Protein AF-A0A7S2MJZ9-F1 (afdb_monomer)

pLDDT: mean 77.33, std 11.19, range [45.19, 92.12]

Structure (mmCIF, N/CA/C/O backbone):
data_AF-A0A7S2MJZ9-F1
#
_entry.id   AF-A0A7S2MJZ9-F1
#
loop_
_atom_site.group_PDB
_atom_site.id
_atom_site.type_symbol
_atom_site.label_atom_id
_atom_site.label_alt_id
_atom_site.label_comp_id
_atom_site.label_asym_id
_atom_site.label_entity_id
_atom_site.label_seq_id
_atom_site.pdbx_PDB_ins_code
_atom_site.Cartn_x
_atom_site.Cartn_y
_atom_site.Cartn_z
_atom_site.occupancy
_atom_site.B_iso_or_equiv
_atom_site.auth_seq_id
_atom_site.auth_comp_id
_atom_site.auth_asym_id
_atom_site.auth_atom_id
_atom_site.pdbx_PDB_model_num
ATOM 1 N N . PRO A 1 1 ? 39.568 -44.991 19.471 1.00 45.19 1 PRO A N 1
ATOM 2 C CA . PRO A 1 1 ? 38.363 -44.129 19.423 1.00 45.19 1 PRO A CA 1
ATOM 3 C C . PRO A 1 1 ? 38.205 -43.491 18.030 1.00 45.19 1 PRO A C 1
ATOM 5 O O . PRO A 1 1 ? 38.687 -42.391 17.783 1.00 45.19 1 PRO A O 1
ATOM 8 N N . GLY A 1 2 ? 37.615 -44.246 17.098 1.00 45.31 2 GLY A N 1
ATOM 9 C CA . GLY A 1 2 ? 37.344 -43.795 15.731 1.00 45.31 2 GLY A CA 1
ATOM 10 C C . GLY A 1 2 ? 36.059 -42.973 15.675 1.00 45.31 2 GLY A C 1
ATOM 11 O O . GLY A 1 2 ? 35.030 -43.400 16.194 1.00 45.31 2 GLY A O 1
ATOM 12 N N . LYS A 1 3 ? 36.131 -41.786 15.071 1.00 55.59 3 LYS A N 1
ATOM 13 C CA . LYS A 1 3 ? 34.993 -40.892 14.850 1.00 55.59 3 LYS A CA 1
ATOM 14 C C . LYS A 1 3 ? 34.345 -41.277 13.518 1.00 55.59 3 LYS A C 1
ATOM 16 O O . LYS A 1 3 ? 34.921 -41.033 12.463 1.00 55.59 3 LYS A O 1
ATOM 21 N N . ILE A 1 4 ? 33.185 -41.925 13.582 1.00 54.22 4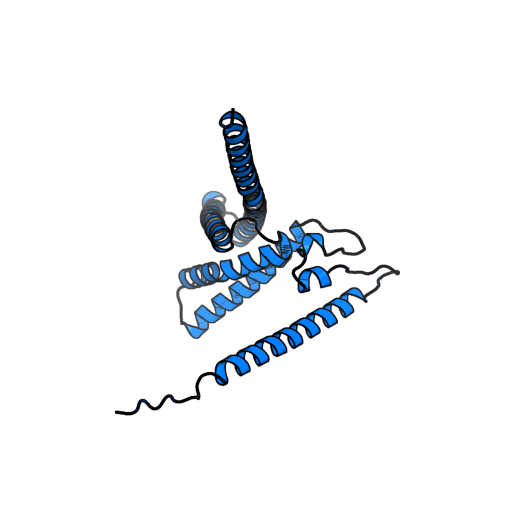 ILE A N 1
ATOM 22 C CA . ILE A 1 4 ? 32.336 -42.200 12.419 1.00 54.22 4 ILE A CA 1
ATOM 23 C C . ILE A 1 4 ? 31.718 -40.862 12.002 1.00 54.22 4 ILE A C 1
ATOM 25 O O . ILE A 1 4 ? 30.955 -40.272 12.762 1.00 54.22 4 ILE A O 1
ATOM 29 N N . ILE A 1 5 ? 32.100 -40.357 10.830 1.00 52.62 5 ILE A N 1
ATOM 30 C CA . ILE A 1 5 ? 31.467 -39.200 10.194 1.00 52.62 5 ILE A CA 1
ATOM 31 C C . ILE A 1 5 ? 30.362 -39.759 9.299 1.00 52.62 5 ILE A C 1
ATOM 33 O O . ILE A 1 5 ? 30.639 -40.433 8.309 1.00 52.62 5 ILE A O 1
ATOM 37 N N . THR A 1 6 ? 29.110 -39.531 9.677 1.00 52.97 6 THR A N 1
ATOM 38 C CA . THR A 1 6 ? 27.929 -39.889 8.889 1.00 52.97 6 THR A CA 1
ATOM 39 C C . THR A 1 6 ? 27.769 -38.904 7.726 1.00 52.97 6 THR A C 1
ATOM 41 O O . THR A 1 6 ? 27.334 -37.773 7.917 1.00 52.97 6 THR A O 1
ATOM 44 N N . MET A 1 7 ? 2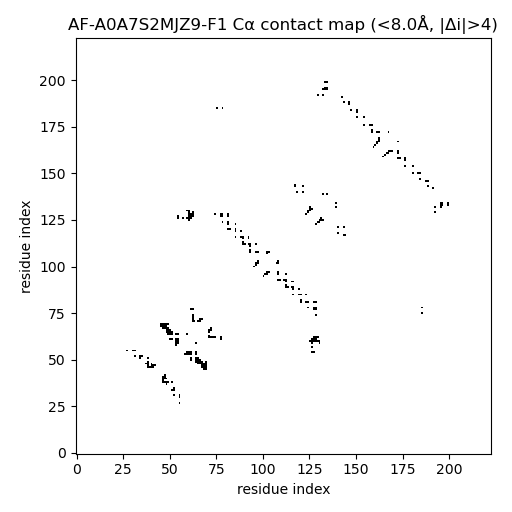8.142 -39.332 6.516 1.00 50.03 7 MET A N 1
ATOM 45 C CA . MET A 1 7 ? 27.864 -38.653 5.240 1.00 50.03 7 MET A CA 1
ATOM 46 C C . MET A 1 7 ? 26.387 -38.832 4.844 1.00 50.03 7 MET A C 1
ATOM 48 O O . MET A 1 7 ? 26.095 -39.635 3.963 1.00 50.03 7 MET A O 1
ATOM 52 N N . ASN A 1 8 ? 25.442 -38.153 5.499 1.00 54.78 8 ASN A N 1
ATOM 53 C CA . ASN A 1 8 ? 24.039 -38.219 5.052 1.00 54.78 8 ASN A CA 1
ATOM 54 C C . ASN A 1 8 ? 23.262 -36.892 5.066 1.00 54.78 8 ASN A C 1
ATOM 56 O O . ASN A 1 8 ? 22.148 -36.865 4.557 1.00 54.78 8 ASN A O 1
ATOM 60 N N . ASP A 1 9 ? 23.847 -35.791 5.550 1.00 55.78 9 ASP A N 1
ATOM 61 C CA . ASP A 1 9 ? 23.113 -34.522 5.706 1.00 55.78 9 ASP A CA 1
ATOM 62 C C . ASP A 1 9 ? 23.332 -33.507 4.566 1.00 55.78 9 ASP A C 1
ATOM 64 O O . ASP A 1 9 ? 22.619 -32.514 4.485 1.00 55.78 9 ASP A O 1
ATOM 68 N N . THR A 1 10 ? 24.273 -33.734 3.641 1.00 54.88 10 THR A N 1
ATOM 69 C CA . THR A 1 10 ? 24.574 -32.764 2.564 1.00 54.88 10 THR A CA 1
ATOM 70 C C . THR A 1 10 ? 23.686 -32.888 1.321 1.00 54.88 10 THR A C 1
ATOM 72 O O . THR A 1 10 ? 23.557 -31.919 0.584 1.00 54.88 10 THR A O 1
ATOM 75 N N . ASN A 1 11 ? 23.040 -34.035 1.082 1.00 53.56 11 ASN A N 1
ATOM 76 C CA . ASN A 1 11 ? 22.202 -34.233 -0.115 1.00 53.56 11 ASN A CA 1
ATOM 77 C C . ASN A 1 11 ? 20.782 -33.657 0.025 1.00 53.56 11 ASN A C 1
ATOM 79 O O . ASN A 1 11 ? 20.112 -33.389 -0.973 1.00 53.56 11 ASN A O 1
ATOM 83 N N . GLU A 1 12 ? 20.292 -33.475 1.253 1.00 56.31 12 GLU A N 1
ATOM 84 C CA . GLU A 1 12 ? 18.913 -33.029 1.467 1.00 56.31 12 GLU A CA 1
ATOM 85 C C . GLU A 1 12 ? 18.736 -31.518 1.227 1.00 56.31 12 GLU A C 1
ATOM 87 O O . GLU A 1 12 ? 17.645 -31.081 0.855 1.00 56.31 12 GLU A O 1
ATOM 92 N N . ASP A 1 13 ? 19.803 -30.729 1.384 1.00 54.62 13 ASP A N 1
ATOM 93 C CA . ASP A 1 13 ? 19.772 -29.268 1.224 1.00 54.62 13 ASP A CA 1
ATOM 94 C C . ASP A 1 13 ? 19.873 -28.841 -0.255 1.00 54.62 13 ASP A C 1
ATOM 96 O O . ASP A 1 13 ? 19.110 -27.988 -0.713 1.00 54.62 13 ASP A O 1
ATOM 100 N N . GLU A 1 14 ? 20.717 -29.507 -1.056 1.00 55.09 14 GLU A N 1
ATOM 101 C CA . GLU A 1 14 ? 20.816 -29.250 -2.506 1.00 55.09 14 GLU A CA 1
ATOM 102 C C . GLU A 1 14 ? 19.520 -29.615 -3.244 1.00 55.09 14 GLU A C 1
ATOM 104 O O . GLU A 1 14 ? 19.044 -28.864 -4.097 1.00 55.09 14 GLU A O 1
ATOM 109 N N . THR A 1 15 ? 18.881 -30.726 -2.865 1.00 55.31 15 THR A N 1
ATOM 110 C CA . THR A 1 15 ? 17.634 -31.175 -3.504 1.00 55.31 15 THR A CA 1
ATOM 111 C C . THR A 1 15 ? 16.466 -30.221 -3.208 1.00 55.31 15 THR A C 1
ATOM 113 O O . THR A 1 15 ? 15.625 -29.973 -4.076 1.00 55.31 15 THR A O 1
ATOM 116 N N . LYS A 1 16 ? 16.422 -29.625 -2.004 1.00 54.66 16 LYS A N 1
ATOM 117 C CA . LYS A 1 16 ? 15.433 -28.590 -1.647 1.00 54.66 16 LYS A CA 1
ATOM 118 C C . LYS A 1 16 ? 15.669 -27.296 -2.427 1.00 54.66 16 LYS A C 1
ATOM 120 O O . LYS A 1 16 ? 14.701 -26.697 -2.891 1.00 54.66 16 LYS A O 1
ATOM 125 N N . HIS A 1 17 ? 16.925 -26.896 -2.622 1.00 51.72 17 HIS A N 1
ATOM 126 C CA . HIS A 1 17 ? 17.267 -25.698 -3.389 1.00 51.72 17 HIS A CA 1
ATOM 127 C C . HIS A 1 17 ? 16.842 -25.804 -4.863 1.00 51.72 17 HIS A C 1
ATOM 129 O O . HIS A 1 17 ? 16.194 -24.889 -5.373 1.00 51.72 17 HIS A O 1
ATOM 135 N N . ILE A 1 18 ? 17.104 -26.946 -5.510 1.00 57.81 18 ILE A N 1
ATOM 136 C CA . ILE A 1 18 ? 16.733 -27.194 -6.915 1.00 57.81 18 ILE A CA 1
ATOM 137 C C . ILE A 1 18 ? 15.205 -27.198 -7.088 1.00 57.81 18 ILE A C 1
ATOM 139 O O . ILE A 1 18 ? 14.674 -26.560 -7.996 1.00 57.81 18 ILE A O 1
ATOM 143 N N . HIS A 1 19 ? 14.464 -27.831 -6.171 1.00 55.12 19 HIS A N 1
ATOM 144 C CA . HIS A 1 19 ? 13.000 -27.852 -6.239 1.00 55.12 19 HIS A CA 1
ATOM 145 C C . HIS A 1 19 ? 12.347 -26.478 -6.033 1.00 55.12 19 HIS A C 1
ATOM 147 O O . HIS A 1 19 ? 11.317 -26.196 -6.649 1.00 55.12 19 HIS A O 1
ATOM 153 N N . ILE A 1 20 ? 12.920 -25.618 -5.184 1.00 57.03 20 ILE A N 1
ATOM 154 C CA . ILE A 1 20 ? 12.418 -24.251 -4.972 1.00 57.03 20 ILE A CA 1
ATOM 155 C C . ILE A 1 20 ? 12.685 -23.382 -6.208 1.00 57.03 20 ILE A C 1
ATOM 157 O O . ILE A 1 20 ? 11.833 -22.575 -6.589 1.00 57.03 20 ILE A O 1
ATOM 161 N N . GLU A 1 21 ? 13.832 -23.562 -6.861 1.00 59.78 21 GLU A N 1
ATOM 162 C CA . GLU A 1 21 ? 14.198 -22.817 -8.066 1.00 59.78 21 GLU A CA 1
ATOM 163 C C . GLU A 1 21 ? 13.318 -23.217 -9.264 1.00 59.78 21 GLU A C 1
ATOM 165 O O . GLU A 1 21 ? 12.746 -22.350 -9.929 1.00 59.78 21 GLU A O 1
ATOM 170 N N . ASP A 1 22 ? 13.065 -24.515 -9.456 1.00 62.19 22 ASP A N 1
ATOM 171 C CA . ASP A 1 22 ? 12.171 -25.023 -10.504 1.00 62.19 22 ASP A CA 1
ATOM 172 C C . ASP A 1 22 ? 10.700 -24.628 -10.290 1.00 62.19 22 ASP A C 1
ATOM 174 O O . ASP A 1 22 ? 10.003 -24.254 -11.243 1.00 62.19 22 ASP A O 1
ATOM 178 N N . ALA A 1 23 ? 10.212 -24.645 -9.044 1.00 61.28 23 ALA A N 1
ATOM 179 C CA . ALA A 1 23 ? 8.853 -24.207 -8.721 1.00 61.28 23 ALA A CA 1
ATOM 180 C C . ALA A 1 23 ? 8.660 -22.697 -8.957 1.00 61.28 23 ALA A C 1
ATOM 182 O O . ALA A 1 23 ? 7.640 -22.281 -9.522 1.00 61.28 23 ALA A O 1
ATOM 183 N N . ASN A 1 24 ? 9.656 -21.879 -8.596 1.00 65.56 24 ASN A N 1
ATOM 184 C CA . ASN A 1 24 ? 9.657 -20.443 -8.884 1.00 65.56 24 ASN A CA 1
ATOM 185 C C . ASN A 1 24 ? 9.671 -20.171 -10.392 1.00 65.56 24 ASN A C 1
ATOM 187 O O . ASN A 1 24 ? 8.926 -19.310 -10.868 1.00 65.56 24 ASN A O 1
ATOM 191 N N . ASN A 1 25 ? 10.439 -20.950 -11.155 1.00 77.06 25 ASN A N 1
ATOM 192 C CA . ASN A 1 25 ? 10.482 -20.849 -12.610 1.00 77.06 25 ASN A CA 1
ATOM 193 C C . ASN A 1 25 ? 9.133 -21.219 -13.246 1.00 77.06 25 ASN A C 1
ATOM 195 O O . ASN A 1 25 ? 8.676 -20.541 -14.167 1.00 77.06 25 ASN A O 1
ATOM 199 N N . GLY A 1 26 ? 8.445 -22.245 -12.739 1.00 83.38 26 GLY A N 1
ATOM 200 C CA . GLY A 1 26 ? 7.111 -22.633 -13.209 1.00 83.38 26 GLY A CA 1
ATOM 201 C C . GLY A 1 26 ? 6.060 -21.537 -13.007 1.00 83.38 26 GLY A C 1
ATOM 202 O O . GLY A 1 26 ? 5.352 -21.164 -13.949 1.00 83.38 26 GLY A O 1
ATOM 203 N N . PHE A 1 27 ? 5.987 -20.974 -11.798 1.00 79.94 27 PHE A N 1
ATOM 204 C CA . PHE A 1 27 ? 5.044 -19.900 -11.479 1.00 79.94 27 PHE A CA 1
ATOM 205 C C . PHE A 1 27 ? 5.343 -18.613 -12.259 1.00 79.94 27 PHE A C 1
ATOM 207 O O . PHE A 1 27 ? 4.432 -18.018 -12.840 1.00 79.94 27 PHE A O 1
ATOM 214 N N . LEU A 1 28 ? 6.615 -18.214 -12.347 1.00 82.06 28 LEU A N 1
ATOM 215 C CA . LEU A 1 28 ? 7.029 -17.039 -13.113 1.00 82.06 28 LEU A CA 1
ATOM 216 C C . LEU A 1 28 ? 6.670 -17.186 -14.597 1.00 82.06 28 LEU A C 1
ATOM 218 O O . LEU A 1 28 ? 6.098 -16.273 -15.190 1.00 82.06 28 LEU A O 1
ATOM 222 N N . ASN A 1 29 ? 6.920 -18.358 -15.185 1.00 84.31 29 ASN A N 1
ATOM 223 C CA . ASN A 1 29 ? 6.544 -18.650 -16.566 1.00 84.31 29 ASN A CA 1
ATOM 224 C C . ASN A 1 29 ? 5.027 -18.585 -16.783 1.00 84.31 29 ASN A C 1
ATOM 226 O O . ASN A 1 29 ? 4.572 -18.089 -17.816 1.00 84.31 29 ASN A O 1
ATOM 230 N N . MET A 1 30 ? 4.229 -19.049 -15.818 1.00 86.69 30 MET A N 1
ATOM 231 C CA . MET A 1 30 ? 2.771 -18.925 -15.870 1.00 86.69 30 MET A CA 1
ATOM 232 C C . MET A 1 30 ? 2.333 -17.454 -15.855 1.00 86.69 30 MET A C 1
ATOM 234 O O . MET A 1 30 ? 1.508 -17.056 -16.680 1.00 86.69 30 MET A O 1
ATOM 238 N N . LEU A 1 31 ? 2.912 -16.634 -14.972 1.00 84.44 31 LEU A N 1
ATOM 239 C CA . LEU A 1 31 ? 2.625 -15.200 -14.905 1.00 84.44 31 LEU A CA 1
ATOM 240 C C . LEU A 1 31 ? 3.030 -14.469 -16.187 1.00 84.44 31 LEU A C 1
ATOM 242 O O . LEU A 1 31 ? 2.250 -13.671 -16.705 1.00 84.44 31 LEU A O 1
ATOM 246 N N . LEU A 1 32 ? 4.208 -14.769 -16.736 1.00 86.19 32 LEU A N 1
ATOM 247 C CA . LEU A 1 32 ? 4.675 -14.188 -17.995 1.00 86.19 32 LEU A CA 1
ATOM 248 C C . LEU A 1 32 ? 3.754 -14.562 -19.162 1.00 86.19 32 LEU A C 1
ATOM 250 O O . LEU A 1 32 ? 3.405 -13.702 -19.968 1.00 86.19 32 LEU A O 1
ATOM 254 N N . ARG A 1 33 ? 3.281 -15.814 -19.231 1.00 88.25 33 ARG A N 1
ATOM 255 C CA . ARG A 1 33 ? 2.293 -16.238 -20.240 1.00 88.25 33 ARG A CA 1
ATOM 256 C C . ARG A 1 33 ? 0.968 -15.498 -20.093 1.00 88.25 33 ARG A C 1
ATOM 258 O O . ARG A 1 33 ? 0.429 -15.029 -21.093 1.00 88.25 33 ARG A O 1
ATOM 265 N N . ALA A 1 34 ? 0.460 -15.363 -18.870 1.00 87.00 34 ALA A N 1
ATOM 266 C CA . ALA A 1 34 ? -0.760 -14.607 -18.605 1.00 87.00 34 ALA A CA 1
ATOM 267 C C . ALA A 1 34 ? -0.600 -13.127 -18.995 1.00 87.00 34 ALA A C 1
ATOM 269 O O . ALA A 1 34 ? -1.484 -12.553 -19.629 1.00 87.00 34 ALA A O 1
ATOM 270 N N . ALA A 1 35 ? 0.549 -12.522 -18.692 1.00 85.75 35 ALA A N 1
ATOM 271 C CA . ALA A 1 35 ? 0.854 -11.153 -19.083 1.00 85.75 35 ALA A CA 1
ATOM 272 C C . ALA A 1 35 ? 0.929 -10.983 -20.599 1.00 85.75 35 ALA A C 1
ATOM 274 O O . ALA A 1 35 ? 0.305 -10.067 -21.129 1.00 85.75 35 ALA A O 1
ATOM 275 N N . HIS A 1 36 ? 1.616 -11.880 -21.307 1.00 87.31 36 HIS A N 1
ATOM 276 C CA . HIS A 1 36 ? 1.640 -11.870 -22.768 1.00 87.31 36 HIS A CA 1
ATOM 277 C C . HIS A 1 36 ? 0.241 -12.023 -23.364 1.00 87.31 36 HIS A C 1
ATOM 279 O O . HIS A 1 36 ? -0.097 -11.318 -24.314 1.00 87.31 36 HIS A O 1
ATOM 285 N N . TYR A 1 37 ? -0.598 -12.883 -22.783 1.00 89.06 37 TYR A N 1
ATOM 286 C CA . TYR A 1 37 ? -1.985 -13.031 -23.206 1.00 89.06 37 TYR A CA 1
ATOM 287 C C . TYR A 1 37 ? -2.772 -11.723 -23.036 1.00 89.06 37 TYR A C 1
ATOM 289 O O . TYR A 1 37 ? -3.407 -11.263 -23.983 1.00 89.06 37 TYR A O 1
ATOM 297 N N . ILE A 1 38 ? -2.662 -11.062 -21.881 1.00 86.50 38 ILE A N 1
ATOM 298 C CA . ILE A 1 38 ? -3.316 -9.768 -21.623 1.00 86.50 38 ILE A CA 1
ATOM 299 C C . ILE A 1 38 ? -2.803 -8.682 -22.582 1.00 86.50 38 ILE A C 1
ATOM 301 O O . ILE A 1 38 ? -3.599 -7.925 -23.133 1.00 86.50 38 ILE A O 1
ATOM 305 N N . GLN A 1 39 ? -1.492 -8.620 -22.827 1.00 87.31 39 GLN A N 1
ATOM 306 C CA . GLN A 1 39 ? -0.888 -7.657 -23.756 1.00 87.31 39 GLN A CA 1
ATOM 307 C C . GLN A 1 39 ? -1.280 -7.910 -25.219 1.00 87.31 39 GLN A C 1
ATOM 309 O O . GLN A 1 39 ? -1.299 -6.977 -26.022 1.00 87.31 39 GLN A O 1
ATOM 314 N N . SER A 1 40 ? -1.611 -9.156 -25.577 1.00 86.75 40 SER A N 1
ATOM 315 C CA . SER A 1 40 ? -2.054 -9.512 -26.930 1.00 86.75 40 SER A CA 1
ATOM 316 C C . SER A 1 40 ? -3.454 -8.989 -27.273 1.00 86.75 40 SER A C 1
ATOM 318 O O . SER A 1 40 ? -3.827 -8.957 -28.448 1.00 86.75 40 SER A O 1
ATOM 320 N N . ILE A 1 41 ? -4.220 -8.536 -26.273 1.00 88.31 41 ILE A N 1
ATOM 321 C CA . ILE A 1 41 ? -5.546 -7.952 -26.469 1.00 88.31 41 ILE A CA 1
ATOM 322 C C . ILE A 1 41 ? -5.389 -6.606 -27.187 1.00 88.31 41 ILE A C 1
ATOM 324 O O . ILE A 1 41 ? -4.870 -5.627 -26.641 1.00 88.31 41 ILE A O 1
ATOM 328 N N . LYS A 1 42 ? -5.875 -6.557 -28.430 1.00 88.81 42 LYS A N 1
ATOM 329 C CA . LYS A 1 42 ? -5.905 -5.351 -29.261 1.00 88.81 42 LYS A CA 1
ATOM 330 C C . LYS A 1 42 ? -7.308 -4.771 -29.302 1.00 88.81 42 LYS A C 1
ATOM 332 O O . LYS A 1 42 ? -8.276 -5.482 -29.556 1.00 88.81 42 LYS A O 1
ATOM 337 N N . PHE A 1 43 ? -7.409 -3.459 -29.136 1.00 85.19 43 PHE A N 1
ATOM 338 C CA . PHE A 1 43 ? -8.651 -2.720 -29.330 1.00 85.19 43 PHE A CA 1
ATOM 339 C C . PHE A 1 43 ? -8.405 -1.609 -30.349 1.00 85.19 43 PHE A C 1
ATOM 341 O O . PHE A 1 43 ? -7.523 -0.771 -30.166 1.00 85.19 43 PHE A O 1
ATOM 348 N N . ARG A 1 44 ? -9.156 -1.627 -31.459 1.00 82.25 44 ARG A N 1
ATOM 349 C CA . ARG A 1 44 ? -8.977 -0.704 -32.601 1.00 82.25 44 ARG A CA 1
ATOM 350 C C . ARG A 1 44 ? -7.535 -0.643 -33.139 1.00 82.25 44 ARG A C 1
ATOM 352 O O . ARG A 1 44 ? -7.041 0.424 -33.478 1.00 82.25 44 ARG A O 1
ATOM 359 N N . GLY A 1 45 ? -6.853 -1.788 -33.199 1.00 82.00 45 GLY A N 1
ATOM 360 C CA . GLY A 1 45 ? -5.492 -1.892 -33.744 1.00 82.00 45 GLY A CA 1
ATOM 361 C C . GLY A 1 45 ? -4.366 -1.494 -32.783 1.00 82.00 45 GLY A C 1
ATOM 362 O O . GLY A 1 45 ? -3.213 -1.795 -33.075 1.00 82.00 45 GLY A O 1
ATOM 363 N N . ASN A 1 46 ? -4.685 -0.919 -31.620 1.00 82.75 46 ASN A N 1
ATOM 364 C CA . ASN A 1 46 ? -3.714 -0.581 -30.581 1.00 82.75 46 ASN A CA 1
ATOM 365 C C . ASN A 1 46 ? -3.710 -1.639 -29.471 1.00 82.75 46 ASN A C 1
ATOM 367 O O . ASN A 1 46 ? -4.755 -2.204 -29.136 1.00 82.75 46 ASN A O 1
ATOM 371 N N . ASN A 1 47 ? -2.541 -1.882 -28.878 1.00 85.00 47 ASN A N 1
ATOM 372 C CA . ASN A 1 47 ? -2.430 -2.728 -27.691 1.00 85.00 47 ASN A CA 1
ATOM 373 C C . ASN A 1 47 ? -3.135 -2.030 -26.519 1.00 85.00 47 ASN A C 1
ATOM 375 O O . ASN A 1 47 ? -2.884 -0.851 -26.256 1.00 85.00 47 ASN A O 1
ATOM 379 N N . VAL A 1 48 ? -4.028 -2.744 -25.830 1.00 86.69 48 VAL A N 1
ATOM 380 C CA . VAL A 1 48 ? -4.791 -2.171 -24.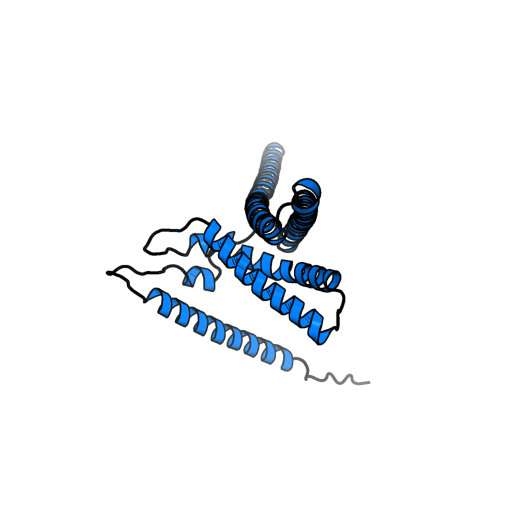708 1.00 86.69 48 VAL A CA 1
ATOM 381 C C . VAL A 1 48 ? -3.873 -1.907 -23.519 1.00 86.69 48 VAL A C 1
ATOM 383 O O . VAL A 1 48 ? -3.971 -0.850 -22.900 1.00 86.69 48 VAL A O 1
ATOM 386 N N . ILE A 1 49 ? -2.964 -2.842 -23.230 1.00 87.75 49 ILE A N 1
ATOM 387 C CA . ILE A 1 49 ? -1.996 -2.746 -22.136 1.00 87.75 49 ILE A CA 1
ATOM 388 C C . ILE A 1 49 ? -0.621 -3.188 -22.645 1.00 87.75 49 ILE A C 1
ATOM 390 O O . ILE A 1 49 ? -0.513 -4.196 -23.341 1.00 87.75 49 ILE A O 1
ATOM 394 N N . SER A 1 50 ? 0.434 -2.460 -22.288 1.00 88.06 50 SER A N 1
ATOM 395 C CA . SER A 1 50 ? 1.830 -2.837 -22.550 1.00 88.06 50 SER A CA 1
ATOM 396 C C . SER A 1 50 ? 2.696 -2.673 -21.297 1.00 88.06 50 SER A C 1
ATOM 398 O O . SER A 1 50 ? 2.306 -1.958 -20.377 1.00 88.06 50 SER A O 1
ATOM 400 N N . GLY A 1 51 ? 3.847 -3.357 -21.237 1.00 83.75 51 GLY A N 1
ATOM 401 C CA . GLY A 1 51 ? 4.872 -3.178 -20.195 1.00 83.75 51 GLY A CA 1
ATOM 402 C C . GLY A 1 51 ? 4.658 -3.931 -18.872 1.00 83.75 51 GLY A C 1
ATOM 403 O O . GLY A 1 51 ? 5.396 -3.712 -17.915 1.00 83.75 51 GLY A O 1
ATOM 404 N N . ILE A 1 52 ? 3.664 -4.824 -18.799 1.00 85.12 52 ILE A N 1
ATOM 405 C CA . ILE A 1 52 ? 3.422 -5.724 -17.645 1.00 85.12 52 ILE A CA 1
ATOM 406 C C . ILE A 1 52 ? 4.616 -6.665 -17.386 1.00 85.12 52 ILE A C 1
ATOM 408 O O . ILE A 1 52 ? 4.948 -6.960 -16.242 1.00 85.12 52 ILE A O 1
ATOM 412 N N . ASP A 1 53 ? 5.272 -7.123 -18.445 1.00 83.81 53 ASP A N 1
ATOM 413 C CA . ASP A 1 53 ? 6.459 -7.982 -18.431 1.00 83.81 53 ASP A CA 1
ATOM 414 C C . ASP A 1 53 ? 7.590 -7.389 -17.578 1.00 83.81 53 ASP A C 1
ATOM 416 O O . ASP A 1 53 ? 8.140 -8.069 -16.712 1.00 83.81 53 ASP A O 1
ATOM 420 N N . SER A 1 54 ? 7.856 -6.089 -17.722 1.00 82.31 54 SER A N 1
ATOM 421 C CA . SER A 1 54 ? 8.871 -5.382 -16.931 1.00 82.31 54 SER A CA 1
ATOM 422 C C . SER A 1 54 ? 8.541 -5.325 -15.433 1.00 82.31 54 SER A C 1
ATOM 424 O O . SER A 1 54 ? 9.455 -5.274 -14.608 1.00 82.31 54 SER A O 1
ATOM 426 N N . VAL A 1 55 ? 7.253 -5.385 -15.075 1.00 82.88 55 VAL A N 1
ATOM 427 C CA . VAL A 1 55 ? 6.785 -5.428 -13.680 1.00 82.88 55 VAL A CA 1
ATOM 428 C C . VAL A 1 55 ? 6.965 -6.821 -13.090 1.00 82.88 55 VAL A C 1
ATOM 430 O O . VAL A 1 55 ? 7.461 -6.950 -11.975 1.00 82.88 55 VAL A O 1
ATOM 433 N N . ILE A 1 56 ? 6.595 -7.865 -13.840 1.00 81.12 56 ILE A N 1
ATOM 434 C CA . ILE A 1 56 ? 6.719 -9.266 -13.401 1.00 81.12 56 ILE A CA 1
ATOM 435 C C . ILE A 1 56 ? 8.186 -9.644 -13.210 1.00 81.12 56 ILE A C 1
ATOM 437 O O . ILE A 1 56 ? 8.530 -10.310 -12.239 1.00 81.12 56 ILE A O 1
ATOM 441 N N . LEU A 1 57 ? 9.055 -9.163 -14.098 1.00 79.38 57 LEU A N 1
ATOM 442 C CA . LEU A 1 57 ? 10.502 -9.339 -13.986 1.00 79.38 57 LEU A CA 1
ATOM 443 C C . LEU A 1 57 ? 11.126 -8.469 -12.881 1.00 79.38 57 LEU A C 1
ATOM 445 O O . LEU A 1 57 ? 12.299 -8.633 -12.559 1.00 79.38 57 LEU A O 1
ATOM 449 N N . GLY A 1 58 ? 10.367 -7.538 -12.292 1.00 76.19 58 GLY A N 1
ATOM 450 C CA . GLY A 1 58 ? 10.850 -6.645 -11.238 1.00 76.19 58 GLY A CA 1
ATOM 451 C C . GLY A 1 58 ? 11.875 -5.610 -11.713 1.00 76.19 58 GLY A C 1
ATOM 452 O O . GLY A 1 58 ? 12.598 -5.051 -10.885 1.00 76.19 58 GLY A O 1
ATOM 453 N N . ASN A 1 59 ? 11.940 -5.354 -13.024 1.00 79.50 59 ASN A N 1
ATOM 454 C CA . ASN A 1 59 ? 12.875 -4.408 -13.634 1.00 79.50 59 ASN A CA 1
ATOM 455 C C . ASN A 1 59 ? 12.456 -2.957 -13.382 1.00 79.50 59 ASN A C 1
ATOM 457 O O . ASN A 1 59 ? 13.306 -2.101 -13.146 1.00 79.50 59 ASN A O 1
ATOM 461 N N . ALA A 1 60 ? 11.150 -2.680 -13.403 1.00 81.56 60 ALA A N 1
ATOM 462 C CA . ALA A 1 60 ? 10.608 -1.345 -13.192 1.00 81.56 60 ALA A CA 1
ATOM 463 C C . ALA A 1 60 ? 9.205 -1.401 -12.555 1.00 81.56 60 ALA A C 1
ATOM 465 O O . ALA A 1 60 ? 8.485 -2.390 -12.721 1.00 81.56 60 ALA A O 1
ATOM 466 N N . PRO A 1 61 ? 8.793 -0.360 -11.805 1.00 82.62 61 PRO A N 1
ATOM 467 C CA . PRO A 1 61 ? 7.479 -0.336 -11.177 1.00 82.62 61 PRO A CA 1
ATOM 468 C C . PRO A 1 61 ? 6.358 -0.251 -12.218 1.00 82.62 61 PRO A C 1
ATOM 470 O O . PRO A 1 61 ? 6.530 0.302 -13.313 1.00 82.62 61 PRO A O 1
ATOM 473 N N . ALA A 1 62 ? 5.175 -0.755 -11.855 1.00 80.25 62 ALA A N 1
ATOM 474 C CA . ALA A 1 62 ? 4.012 -0.750 -12.744 1.00 80.25 62 ALA A CA 1
ATOM 475 C C . ALA A 1 62 ? 3.635 0.658 -13.212 1.00 80.25 62 ALA A C 1
ATOM 477 O O . ALA A 1 62 ? 3.319 0.846 -14.382 1.00 80.25 62 ALA A O 1
ATOM 478 N N . SER A 1 63 ? 3.773 1.663 -12.348 1.00 81.12 63 SER A N 1
ATOM 479 C CA . SER A 1 63 ? 3.473 3.050 -12.710 1.00 81.12 63 SER A CA 1
ATOM 480 C C . SER A 1 63 ? 4.363 3.655 -13.800 1.00 81.12 63 SER A C 1
ATOM 482 O O . SER A 1 63 ? 4.010 4.686 -14.363 1.00 81.12 63 SER A O 1
ATOM 484 N N . GLU A 1 64 ? 5.537 3.076 -14.050 1.00 82.50 64 GLU A N 1
ATOM 485 C CA . GLU A 1 64 ? 6.493 3.571 -15.053 1.00 82.50 64 GLU A CA 1
ATOM 486 C C . GLU A 1 64 ? 6.501 2.701 -16.308 1.00 82.50 64 GLU A C 1
ATOM 488 O O . GLU A 1 64 ? 6.708 3.205 -17.414 1.00 82.50 64 GLU A O 1
ATOM 493 N N . SER A 1 65 ? 6.222 1.411 -16.131 1.00 83.12 65 SER A N 1
ATOM 494 C CA . SER A 1 65 ? 6.278 0.416 -17.199 1.00 83.12 65 SER A CA 1
ATOM 495 C C . SER A 1 65 ? 4.945 0.260 -17.921 1.00 83.12 65 SER A C 1
ATOM 497 O O . SER A 1 65 ? 4.927 0.079 -19.136 1.00 83.12 65 SER A O 1
ATOM 499 N N . VAL A 1 66 ? 3.823 0.344 -17.196 1.00 85.06 66 VAL A N 1
ATOM 500 C CA . VAL A 1 66 ? 2.505 0.014 -17.743 1.00 85.06 66 VAL A CA 1
ATOM 501 C C . VAL A 1 66 ? 1.893 1.214 -18.461 1.00 85.06 66 VAL A C 1
ATOM 503 O O . VAL A 1 66 ? 1.650 2.262 -17.861 1.00 85.06 66 VAL A O 1
ATOM 506 N N . ALA A 1 67 ? 1.587 1.042 -19.747 1.00 85.25 67 ALA A N 1
ATOM 507 C CA . ALA A 1 67 ? 0.815 2.002 -20.531 1.00 85.25 67 ALA A CA 1
ATOM 508 C C . ALA A 1 67 ? -0.545 1.406 -20.912 1.00 85.25 67 ALA A C 1
ATOM 510 O O . ALA A 1 67 ? -0.630 0.244 -21.311 1.00 85.25 67 ALA A O 1
ATOM 511 N N . ILE A 1 68 ? -1.601 2.215 -20.804 1.00 85.44 68 ILE A N 1
ATOM 512 C CA . ILE A 1 68 ? -2.972 1.846 -21.170 1.00 85.44 68 ILE A CA 1
ATOM 513 C C . ILE A 1 68 ? -3.352 2.670 -22.400 1.00 85.44 68 ILE A C 1
ATOM 515 O O . ILE A 1 68 ? -3.298 3.899 -22.361 1.00 85.44 68 ILE A O 1
ATOM 519 N N . PHE A 1 69 ? -3.685 2.013 -23.513 1.00 84.56 69 PHE A N 1
ATOM 520 C CA . PHE A 1 69 ? -3.900 2.666 -24.817 1.00 84.56 69 PHE A CA 1
ATOM 521 C C . PHE A 1 69 ? -2.738 3.583 -25.257 1.00 84.56 69 PHE A C 1
ATOM 523 O O . PHE A 1 69 ? -2.952 4.618 -25.883 1.00 84.56 69 PHE A O 1
ATOM 530 N N . GLY A 1 70 ? -1.498 3.233 -24.899 1.00 79.19 70 GLY A N 1
ATOM 531 C CA . GLY A 1 70 ? -0.308 4.042 -25.197 1.00 79.19 70 GLY A CA 1
ATOM 532 C C . GLY A 1 70 ? -0.131 5.285 -24.313 1.00 79.19 70 GLY A C 1
ATOM 533 O O . GLY A 1 70 ? 0.882 5.968 -24.431 1.00 79.19 70 GLY A O 1
ATOM 534 N N . VAL A 1 71 ? -1.061 5.558 -23.393 1.00 84.25 71 VAL A N 1
ATOM 535 C CA . VAL A 1 71 ? -0.947 6.636 -22.405 1.00 84.25 71 VAL A CA 1
ATOM 536 C C . VAL A 1 71 ? -0.477 6.050 -21.079 1.00 84.25 71 VAL A C 1
ATOM 538 O O . VAL A 1 71 ? -1.003 5.044 -20.604 1.00 84.25 71 VAL A O 1
ATOM 541 N N . ARG A 1 72 ? 0.518 6.685 -20.458 1.00 82.56 72 ARG A N 1
ATOM 542 C CA . ARG A 1 72 ? 0.961 6.333 -19.104 1.00 82.56 72 ARG A CA 1
ATOM 543 C C . ARG A 1 72 ? 0.028 7.003 -18.095 1.00 82.56 72 ARG A C 1
ATOM 545 O O . ARG A 1 72 ? 0.021 8.236 -18.031 1.00 82.56 72 ARG A O 1
ATOM 552 N N . PRO A 1 73 ? -0.788 6.246 -17.342 1.00 80.88 73 PRO A N 1
ATOM 553 C CA . PRO A 1 73 ? -1.685 6.862 -16.383 1.00 80.88 73 PRO A CA 1
ATOM 554 C C . PRO A 1 73 ? -0.884 7.443 -15.203 1.00 80.88 73 PRO A C 1
ATOM 556 O O . PRO A 1 73 ? 0.232 6.995 -14.924 1.00 80.88 73 PRO A O 1
ATOM 559 N N . PRO A 1 74 ? -1.427 8.446 -14.488 1.00 83.94 74 PRO A N 1
ATOM 560 C CA . PRO A 1 74 ? -0.779 8.995 -13.300 1.00 83.94 74 PRO A CA 1
ATOM 561 C C . PRO A 1 74 ? -0.472 7.913 -12.250 1.00 83.94 74 PRO A C 1
ATOM 563 O O . PRO A 1 74 ? -1.138 6.882 -12.182 1.00 83.94 74 PRO A O 1
ATOM 566 N N . ARG A 1 75 ? 0.495 8.169 -11.359 1.00 80.25 75 ARG A N 1
ATOM 567 C CA . ARG A 1 75 ? 0.878 7.215 -10.292 1.00 80.25 75 ARG A CA 1
ATOM 568 C C . ARG A 1 75 ? -0.255 6.909 -9.296 1.00 80.25 75 ARG A C 1
ATOM 570 O O . ARG A 1 75 ? -0.246 5.864 -8.654 1.00 80.25 75 ARG A O 1
ATOM 577 N N . TYR A 1 76 ? -1.234 7.806 -9.167 1.00 79.88 76 TYR A N 1
ATOM 578 C CA . TYR A 1 76 ? -2.309 7.703 -8.176 1.00 79.88 76 TYR A CA 1
ATOM 579 C C . TYR A 1 76 ? -3.258 6.501 -8.392 1.00 79.88 76 TYR A C 1
ATOM 581 O O . TYR A 1 76 ? -3.475 5.763 -7.437 1.00 79.88 76 TYR A O 1
ATOM 589 N N . PRO A 1 77 ? -3.775 6.209 -9.603 1.00 83.25 77 PRO A N 1
ATOM 590 C CA . PRO A 1 77 ? -4.513 4.971 -9.872 1.00 83.25 77 PRO A CA 1
ATOM 591 C C . PRO A 1 77 ? -3.799 3.684 -9.435 1.00 83.25 77 PRO A C 1
ATOM 593 O O . PRO A 1 77 ? -4.415 2.830 -8.803 1.00 83.25 77 PRO A O 1
ATOM 596 N N . PHE A 1 78 ? -2.495 3.554 -9.705 1.00 82.81 78 PHE A N 1
ATOM 597 C CA . PHE A 1 78 ? -1.716 2.393 -9.251 1.00 82.81 78 PHE A CA 1
ATOM 598 C C . PHE A 1 78 ? -1.583 2.344 -7.731 1.00 82.81 78 PHE A C 1
ATOM 600 O O . PHE A 1 78 ? -1.638 1.267 -7.143 1.00 82.81 78 PHE A O 1
ATOM 607 N N . TYR A 1 79 ? -1.455 3.506 -7.089 1.00 81.81 79 TYR A N 1
ATOM 608 C CA . TYR A 1 79 ? -1.498 3.609 -5.636 1.00 81.81 79 TYR A CA 1
ATOM 609 C C . TYR A 1 79 ? -2.842 3.139 -5.067 1.00 81.81 79 TYR A C 1
ATOM 611 O O . TYR A 1 79 ? -2.851 2.360 -4.119 1.00 81.81 79 TYR A O 1
ATOM 619 N N . MET A 1 80 ? -3.962 3.533 -5.678 1.00 84.00 80 MET A N 1
ATOM 620 C CA . MET A 1 80 ? -5.297 3.092 -5.258 1.00 84.00 80 MET A CA 1
ATOM 621 C C . MET A 1 80 ? -5.472 1.581 -5.438 1.00 84.00 80 MET A C 1
ATOM 623 O O . MET A 1 80 ? -5.892 0.913 -4.501 1.00 84.00 80 MET A O 1
ATOM 627 N N . LEU A 1 81 ? -5.072 1.025 -6.588 1.00 84.94 81 LEU A N 1
ATOM 628 C CA . LEU A 1 81 ? -5.115 -0.423 -6.837 1.00 84.94 81 LEU A CA 1
ATOM 629 C C . LEU A 1 81 ? -4.252 -1.206 -5.842 1.00 84.94 81 LEU A C 1
ATOM 631 O O . LEU A 1 81 ? -4.700 -2.209 -5.290 1.00 84.94 81 LEU A O 1
ATOM 635 N N . SER A 1 82 ? -3.033 -0.727 -5.583 1.00 85.94 82 SER A N 1
ATOM 636 C CA . SER A 1 82 ? -2.152 -1.295 -4.561 1.00 85.94 82 SER A CA 1
ATOM 637 C C . SER A 1 82 ? -2.806 -1.235 -3.181 1.00 85.94 82 SER A C 1
ATOM 639 O O . SER A 1 82 ? -2.784 -2.224 -2.454 1.00 85.94 82 SER A O 1
ATOM 641 N N . GLY A 1 83 ? -3.412 -0.100 -2.825 1.00 84.81 83 GLY A N 1
ATOM 642 C CA . GLY A 1 83 ? -4.150 0.077 -1.577 1.00 84.81 83 GLY A CA 1
ATOM 643 C C . GLY A 1 83 ? -5.266 -0.951 -1.426 1.00 84.81 83 GLY A C 1
ATOM 644 O O . GLY A 1 83 ? -5.266 -1.691 -0.448 1.00 84.81 83 GLY A O 1
ATOM 645 N N . THR A 1 84 ? -6.131 -1.076 -2.434 1.00 85.56 84 THR A N 1
ATOM 646 C CA . THR A 1 84 ? -7.240 -2.038 -2.446 1.00 85.56 84 THR A CA 1
ATOM 647 C C . THR A 1 84 ? -6.758 -3.481 -2.314 1.00 85.56 84 THR A C 1
ATOM 649 O O . THR A 1 84 ? -7.313 -4.242 -1.526 1.00 85.56 84 THR A O 1
ATOM 652 N N . LEU A 1 85 ? -5.702 -3.867 -3.039 1.00 87.38 85 LEU A N 1
ATOM 653 C CA . LEU A 1 85 ? -5.111 -5.201 -2.914 1.00 87.38 85 LEU A CA 1
ATOM 654 C C . LEU A 1 85 ? -4.619 -5.463 -1.483 1.00 87.38 85 LEU A C 1
ATOM 656 O O . LEU A 1 85 ? -4.858 -6.531 -0.926 1.00 87.38 85 LEU A O 1
ATOM 660 N N . CYS A 1 86 ? -3.957 -4.479 -0.876 1.00 87.81 86 CYS A N 1
ATOM 661 C CA . CYS A 1 86 ? -3.477 -4.591 0.498 1.00 87.81 86 CYS A CA 1
ATOM 662 C C . CYS A 1 86 ? -4.625 -4.675 1.505 1.00 87.81 86 CYS A C 1
ATOM 664 O O . CYS A 1 86 ? -4.499 -5.395 2.489 1.00 87.81 86 CYS A O 1
ATOM 666 N N . ASP A 1 87 ? -5.737 -3.987 1.257 1.00 86.56 87 ASP A N 1
ATOM 667 C CA . ASP A 1 87 ? -6.915 -4.036 2.123 1.00 86.56 87 ASP A CA 1
ATOM 668 C C . ASP A 1 87 ? -7.589 -5.417 2.068 1.00 86.56 87 ASP A C 1
ATOM 670 O O . ASP A 1 87 ? -8.003 -5.936 3.102 1.00 86.56 87 ASP A O 1
ATOM 674 N N . PHE A 1 88 ? -7.607 -6.074 0.902 1.00 88.81 88 PHE A N 1
ATOM 675 C CA . PHE A 1 88 ? -8.027 -7.478 0.800 1.00 88.81 88 PHE A CA 1
ATOM 676 C C . PHE A 1 88 ? -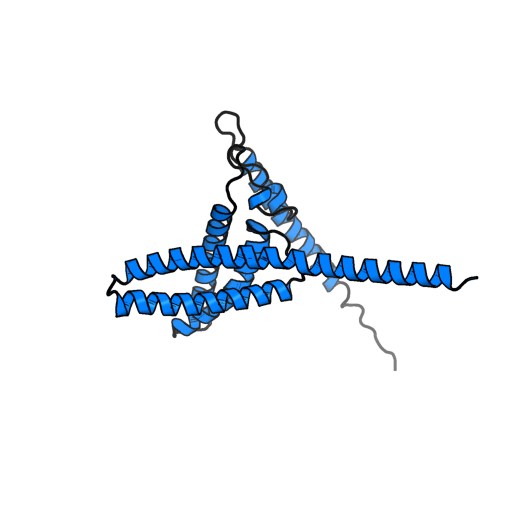7.122 -8.415 1.604 1.00 88.81 88 PHE A C 1
ATOM 678 O O . PHE A 1 88 ? -7.615 -9.305 2.297 1.00 88.81 88 PHE A O 1
ATOM 685 N N . VAL A 1 89 ? -5.803 -8.217 1.538 1.00 89.81 89 VAL A N 1
ATOM 686 C CA . VAL A 1 89 ? -4.859 -9.017 2.330 1.00 89.81 89 VAL A CA 1
ATOM 687 C C . VAL A 1 89 ? -5.035 -8.747 3.823 1.00 89.81 89 VAL A C 1
ATOM 689 O O . VAL A 1 89 ? -5.051 -9.689 4.608 1.00 89.81 89 VAL A O 1
ATOM 692 N N . GLN A 1 90 ? -5.222 -7.488 4.221 1.00 90.19 90 GLN A N 1
ATOM 693 C CA . GLN A 1 90 ? -5.507 -7.128 5.606 1.00 90.19 90 GLN A CA 1
ATOM 694 C C . GLN A 1 90 ? -6.785 -7.812 6.099 1.00 90.19 90 GLN A C 1
ATOM 696 O O . GLN A 1 90 ? -6.760 -8.427 7.157 1.00 90.19 90 GLN A O 1
ATOM 701 N N . PHE A 1 91 ? -7.859 -7.794 5.306 1.00 87.38 91 PHE A N 1
ATOM 702 C CA . PHE A 1 91 ? -9.096 -8.503 5.629 1.00 87.38 91 PHE A CA 1
ATOM 703 C C . PHE A 1 91 ? -8.875 -10.013 5.797 1.00 87.38 91 PHE A C 1
ATOM 705 O O . PHE A 1 91 ? -9.414 -10.618 6.722 1.00 87.38 91 PHE A O 1
ATOM 712 N N . ALA A 1 92 ? -8.059 -10.633 4.940 1.00 91.75 92 ALA A N 1
ATOM 713 C CA . ALA A 1 92 ? -7.720 -12.048 5.068 1.00 91.75 92 ALA A CA 1
ATOM 714 C C . ALA A 1 92 ? -6.925 -12.343 6.354 1.00 91.75 92 ALA A C 1
ATOM 716 O O . ALA A 1 92 ? -7.190 -13.346 7.017 1.00 91.75 92 ALA A O 1
ATOM 717 N N . ILE A 1 93 ? -5.987 -11.463 6.727 1.00 90.62 93 ILE A N 1
ATOM 718 C CA . ILE A 1 93 ? -5.237 -11.559 7.987 1.00 90.62 93 ILE A CA 1
ATOM 719 C C . ILE A 1 93 ? -6.184 -11.398 9.179 1.00 90.62 93 ILE A C 1
ATOM 721 O O . ILE A 1 93 ? -6.159 -12.238 10.072 1.00 90.62 93 ILE A O 1
ATOM 725 N N . ASP A 1 94 ? -7.045 -10.379 9.181 1.00 85.31 94 ASP A N 1
ATOM 726 C CA . ASP A 1 94 ? -8.036 -10.145 10.239 1.00 85.31 94 ASP A CA 1
ATOM 727 C C . ASP A 1 94 ? -8.959 -11.359 10.404 1.00 85.31 94 ASP A C 1
ATOM 729 O O . ASP A 1 94 ? -9.167 -11.850 11.514 1.00 85.31 94 ASP A O 1
ATOM 733 N N . TYR A 1 95 ? -9.456 -11.911 9.294 1.00 87.25 95 TYR A N 1
ATOM 734 C CA . TYR A 1 95 ? -10.283 -13.114 9.307 1.00 87.25 95 TYR A CA 1
ATOM 735 C C . TYR A 1 95 ? -9.533 -14.321 9.886 1.00 87.25 95 TYR A C 1
ATOM 737 O O . TYR A 1 95 ? -10.100 -15.081 10.674 1.00 87.25 95 TYR A O 1
ATOM 745 N N . PHE A 1 96 ? -8.257 -14.491 9.534 1.00 92.12 96 PHE A N 1
ATOM 746 C CA . PHE A 1 96 ? -7.415 -15.556 10.072 1.00 92.12 96 PHE A CA 1
ATOM 747 C C . PHE A 1 96 ? -7.136 -15.379 11.573 1.00 92.12 96 PHE A C 1
ATOM 749 O O . PHE A 1 96 ? -7.240 -16.347 12.324 1.00 92.12 96 PHE A O 1
ATOM 756 N N . LEU A 1 97 ? -6.827 -14.164 12.031 1.00 88.44 97 LEU A N 1
ATOM 757 C CA . LEU A 1 97 ? -6.618 -13.853 13.450 1.00 88.44 97 LEU A CA 1
ATOM 758 C C . LEU A 1 97 ? -7.885 -14.131 14.265 1.00 88.44 97 LEU A C 1
ATOM 760 O O . LEU A 1 97 ? -7.823 -14.790 15.303 1.00 88.44 97 LEU A O 1
ATOM 764 N N . TYR A 1 98 ? -9.040 -13.704 13.757 1.00 87.06 98 TYR A N 1
ATOM 765 C CA . TYR A 1 98 ? -10.329 -13.960 14.387 1.00 87.06 98 TYR A CA 1
ATOM 766 C C . TYR A 1 98 ? -10.646 -15.461 14.462 1.00 87.06 98 TYR A C 1
ATOM 768 O O . TYR A 1 98 ? -10.994 -15.968 15.526 1.00 87.06 98 TYR A O 1
ATOM 776 N N . LYS A 1 99 ? -10.504 -16.197 13.349 1.00 89.31 99 LYS A N 1
ATOM 777 C CA . LYS A 1 99 ? -10.899 -17.613 13.279 1.00 89.31 99 LYS A CA 1
ATOM 778 C C . LYS A 1 99 ? -9.920 -18.580 13.932 1.00 89.31 99 LYS A C 1
ATOM 780 O O . LYS A 1 99 ? -10.371 -19.562 14.511 1.00 89.31 99 LYS A O 1
ATOM 785 N N . THR A 1 100 ? -8.618 -18.340 13.818 1.00 91.12 100 THR A N 1
ATOM 786 C CA . THR A 1 100 ? -7.588 -19.293 14.257 1.00 91.12 100 THR A CA 1
ATOM 787 C C . THR A 1 100 ? -7.094 -18.990 15.665 1.00 91.12 100 THR A C 1
ATOM 789 O O . THR A 1 100 ? -6.889 -19.912 16.447 1.00 91.12 100 THR A O 1
ATOM 792 N N . ILE A 1 101 ? -6.893 -17.710 15.994 1.00 87.44 101 ILE A N 1
ATOM 793 C CA . ILE A 1 101 ? -6.363 -17.295 17.303 1.00 87.44 101 ILE A CA 1
ATOM 794 C C . ILE A 1 101 ? -7.501 -17.052 18.307 1.00 87.44 101 ILE A C 1
ATOM 796 O O . ILE A 1 101 ? -7.271 -17.093 19.511 1.00 87.44 101 ILE A O 1
ATOM 800 N N . GLY A 1 102 ? -8.736 -16.846 17.834 1.00 88.06 102 GLY A N 1
ATOM 801 C CA . GLY A 1 102 ? -9.881 -16.578 18.707 1.00 88.06 102 GLY A CA 1
ATOM 802 C C . GLY A 1 102 ? -9.813 -15.191 19.347 1.00 88.06 102 GLY A C 1
ATOM 803 O O . GLY A 1 102 ? -10.272 -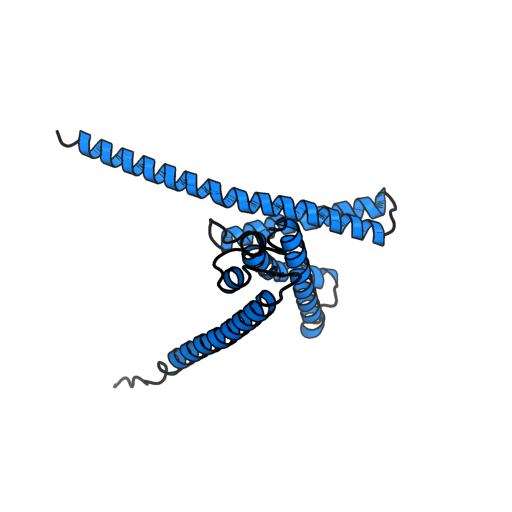15.000 20.469 1.00 88.06 102 GLY A O 1
ATOM 804 N N . LEU A 1 103 ? -9.201 -14.221 18.660 1.00 83.50 103 LEU A N 1
ATOM 805 C CA . LEU A 1 103 ? -9.173 -12.827 19.102 1.00 83.50 103 LEU A CA 1
ATOM 806 C C . LEU A 1 103 ? -10.573 -12.219 18.961 1.00 83.50 103 LEU A C 1
ATOM 808 O O . LEU A 1 103 ? -10.960 -11.769 17.885 1.00 83.50 103 LEU A O 1
ATOM 812 N N . GLU A 1 104 ? -11.334 -12.229 20.055 1.00 82.62 104 GLU A N 1
ATOM 813 C CA . GLU A 1 104 ? -12.704 -11.701 20.087 1.00 82.62 104 GLU A CA 1
ATOM 814 C C . GLU A 1 104 ? -12.758 -10.171 20.150 1.00 82.62 104 GLU A C 1
ATOM 816 O O . GLU A 1 104 ? -13.740 -9.588 19.696 1.00 82.62 104 GLU A O 1
ATOM 821 N N . ASP A 1 105 ? -11.714 -9.514 20.676 1.00 76.69 105 ASP A N 1
ATOM 822 C CA . ASP A 1 105 ? -11.643 -8.052 20.722 1.00 76.69 105 ASP A CA 1
ATOM 823 C C . ASP A 1 105 ? -11.410 -7.486 19.305 1.00 76.69 105 ASP A C 1
ATOM 825 O O . ASP A 1 105 ? -10.318 -7.661 18.741 1.00 76.69 105 ASP A O 1
ATOM 829 N N . PRO A 1 106 ? -12.393 -6.768 18.723 1.00 77.38 106 PRO A N 1
ATOM 830 C CA . PRO A 1 106 ? -12.285 -6.262 17.358 1.00 77.38 106 PRO A CA 1
ATOM 831 C C . PRO A 1 106 ? -11.166 -5.233 17.192 1.00 77.38 106 PRO A C 1
ATOM 833 O O . PRO A 1 106 ? -10.577 -5.133 16.118 1.00 77.38 106 PRO A O 1
ATOM 836 N N . SER A 1 107 ? -10.854 -4.472 18.244 1.00 77.00 107 SER A N 1
ATOM 837 C CA . SER A 1 107 ? -9.843 -3.414 18.203 1.00 77.00 107 SER A CA 1
ATOM 838 C C . SER A 1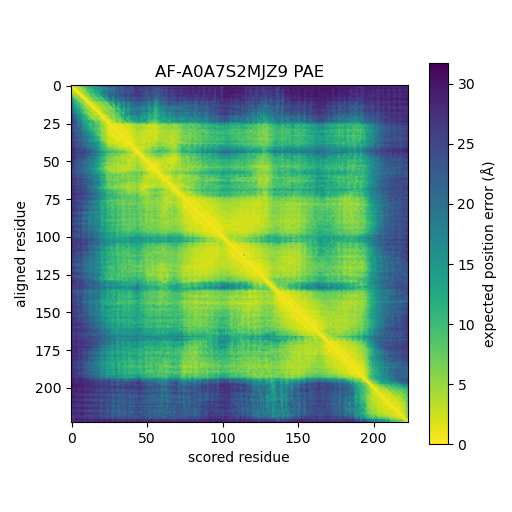 107 ? -8.440 -4.006 18.183 1.00 77.00 107 SER A C 1
ATOM 840 O O . SER A 1 107 ? -7.594 -3.560 17.408 1.00 77.00 107 SER A O 1
ATOM 842 N N . ILE A 1 108 ? -8.198 -5.032 19.005 1.00 75.00 108 ILE A N 1
ATOM 843 C CA . ILE A 1 108 ? -6.908 -5.734 19.052 1.00 75.00 108 ILE A CA 1
ATOM 844 C C . ILE A 1 108 ? -6.700 -6.539 17.769 1.00 75.00 108 ILE A C 1
ATOM 846 O O . ILE A 1 108 ? -5.616 -6.476 17.188 1.00 75.00 108 ILE A O 1
ATOM 850 N N . CYS A 1 109 ? -7.733 -7.246 17.295 1.00 82.81 109 CYS A N 1
ATOM 851 C CA . CYS A 1 109 ? -7.677 -7.980 16.033 1.00 82.81 109 CYS A CA 1
ATOM 852 C C . CYS A 1 109 ? -7.323 -7.043 14.873 1.00 82.81 109 CYS A C 1
ATOM 854 O O . CYS A 1 109 ? -6.344 -7.287 14.171 1.00 82.81 109 CYS A O 1
ATOM 856 N N . TRP A 1 110 ? -8.048 -5.927 14.744 1.00 82.00 110 TRP A N 1
ATOM 857 C CA . TRP A 1 110 ? -7.805 -4.929 13.704 1.00 82.00 110 TRP A CA 1
ATOM 858 C C . TRP A 1 110 ? -6.410 -4.300 13.801 1.00 82.00 110 TRP A C 1
ATOM 860 O O . TRP A 1 110 ? -5.734 -4.138 12.787 1.00 82.00 110 TRP A O 1
ATOM 870 N N . ALA A 1 111 ? -5.941 -3.960 15.006 1.00 80.56 111 ALA A N 1
ATOM 871 C CA . ALA A 1 111 ? -4.617 -3.366 15.186 1.00 80.56 111 ALA A CA 1
ATOM 872 C C . ALA A 1 111 ? -3.493 -4.340 14.794 1.00 80.56 111 ALA A C 1
ATOM 874 O O . ALA A 1 111 ? -2.527 -3.940 14.138 1.00 80.56 111 ALA A O 1
ATOM 875 N N . LEU A 1 112 ? -3.625 -5.620 15.158 1.00 84.56 112 LEU A N 1
ATOM 876 C CA . LEU A 1 112 ? -2.668 -6.663 14.794 1.00 84.56 112 LEU A CA 1
ATOM 877 C C . LEU A 1 112 ? -2.692 -6.960 13.294 1.00 84.56 112 LEU A C 1
ATOM 879 O O . LEU A 1 112 ? -1.628 -7.004 12.672 1.00 84.56 112 LEU A O 1
ATOM 883 N N . GLY A 1 113 ? -3.872 -7.114 12.693 1.00 86.12 113 GLY A N 1
ATOM 884 C CA . GLY A 1 113 ? -3.979 -7.363 11.259 1.00 86.12 113 GLY A CA 1
ATOM 885 C C . GLY A 1 113 ? -3.508 -6.176 10.432 1.00 86.12 113 GLY A C 1
ATOM 886 O O . GLY A 1 113 ? -2.756 -6.360 9.472 1.00 86.12 113 GLY A O 1
ATOM 887 N N . PHE A 1 114 ? -3.810 -4.948 10.860 1.00 84.25 114 PHE A N 1
ATOM 888 C CA . PHE A 1 114 ? -3.227 -3.750 10.266 1.00 84.25 114 PHE A CA 1
ATOM 889 C C . PHE A 1 114 ? -1.697 -3.759 10.378 1.00 84.25 114 PHE A C 1
ATOM 891 O O . PHE A 1 114 ? -1.012 -3.590 9.368 1.00 84.25 114 PHE A O 1
ATOM 898 N N . GLY A 1 115 ? -1.149 -4.020 11.568 1.00 85.19 115 GLY A N 1
ATOM 899 C CA . GLY A 1 115 ? 0.294 -4.066 11.815 1.00 85.19 115 GLY A CA 1
ATOM 900 C C . GLY A 1 115 ? 1.033 -5.085 10.943 1.00 85.19 115 GLY A C 1
ATOM 901 O O . GLY A 1 115 ? 2.089 -4.770 10.388 1.00 85.19 115 GLY A O 1
ATOM 902 N N . LEU A 1 116 ? 0.461 -6.278 10.767 1.00 87.50 116 LEU A N 1
ATOM 903 C CA . LEU A 1 116 ? 0.988 -7.324 9.885 1.00 87.50 116 LEU A CA 1
ATOM 904 C C . LEU A 1 116 ? 0.852 -6.943 8.404 1.00 87.50 116 LEU A C 1
ATOM 906 O O . LEU A 1 116 ? 1.777 -7.157 7.616 1.00 87.50 116 LEU A O 1
ATOM 910 N N . SER A 1 117 ? -0.264 -6.316 8.022 1.00 88.50 117 SER A N 1
ATOM 911 C CA . SER A 1 117 ? -0.513 -5.898 6.638 1.00 88.50 117 SER A CA 1
ATOM 912 C C . SER A 1 117 ? 0.476 -4.841 6.134 1.00 88.50 117 SER A C 1
ATOM 914 O O . SER A 1 117 ? 0.693 -4.747 4.926 1.00 88.50 117 SER A O 1
ATOM 916 N N . ILE A 1 118 ? 1.123 -4.072 7.024 1.00 86.88 118 ILE A N 1
ATOM 917 C CA . ILE A 1 118 ? 2.103 -3.041 6.640 1.00 86.88 118 ILE A CA 1
ATOM 918 C C . ILE A 1 118 ? 3.265 -3.642 5.842 1.00 86.88 118 ILE A C 1
ATOM 920 O O . ILE A 1 118 ? 3.726 -3.005 4.896 1.00 86.88 118 ILE A O 1
ATOM 924 N N . VAL A 1 119 ? 3.707 -4.866 6.148 1.00 88.31 119 VAL A N 1
ATOM 925 C CA . VAL A 1 119 ? 4.797 -5.531 5.406 1.00 88.31 119 VAL A CA 1
ATOM 926 C C . VAL A 1 119 ? 4.389 -5.798 3.956 1.00 88.31 119 VAL A C 1
ATOM 928 O O . VAL A 1 119 ? 5.138 -5.504 3.017 1.00 88.31 119 VAL A O 1
ATOM 931 N N . VAL A 1 120 ? 3.169 -6.301 3.759 1.00 87.38 120 VAL A N 1
ATOM 932 C CA . VAL A 1 120 ? 2.613 -6.551 2.423 1.00 87.38 120 VAL A CA 1
ATOM 933 C C . VAL A 1 120 ? 2.390 -5.232 1.697 1.00 87.38 120 VAL A C 1
ATOM 935 O O . VAL A 1 120 ? 2.772 -5.096 0.537 1.00 87.38 120 VAL A O 1
ATOM 938 N N . ARG A 1 121 ? 1.863 -4.225 2.396 1.00 87.75 121 ARG A N 1
ATOM 939 C CA . ARG A 1 121 ? 1.643 -2.884 1.856 1.00 87.75 121 ARG A CA 1
ATOM 940 C C . ARG A 1 121 ? 2.947 -2.225 1.420 1.00 87.75 121 ARG A C 1
ATOM 942 O O . ARG A 1 121 ? 2.985 -1.580 0.375 1.00 87.75 121 ARG A O 1
ATOM 949 N N . HIS A 1 122 ? 4.021 -2.403 2.186 1.00 86.38 122 HIS A N 1
ATOM 950 C CA . HIS A 1 122 ? 5.353 -1.882 1.869 1.00 86.38 122 HIS A CA 1
ATOM 951 C C . HIS A 1 122 ? 5.897 -2.518 0.601 1.00 86.38 122 HIS A C 1
ATOM 953 O O . HIS A 1 122 ? 6.301 -1.821 -0.331 1.00 86.38 122 HIS A O 1
ATOM 959 N N . THR A 1 123 ? 5.813 -3.843 0.545 1.00 84.25 123 THR A N 1
ATOM 960 C CA . THR A 1 123 ? 6.214 -4.637 -0.612 1.00 84.25 123 THR A CA 1
ATOM 961 C C . THR A 1 123 ? 5.408 -4.215 -1.844 1.00 84.25 123 THR A C 1
ATOM 963 O O . THR A 1 123 ? 5.987 -3.840 -2.860 1.00 84.25 123 THR A O 1
ATOM 966 N N . SER A 1 124 ? 4.082 -4.141 -1.734 1.00 84.81 124 SER A N 1
ATOM 967 C CA . SER A 1 124 ? 3.188 -3.718 -2.815 1.00 84.81 124 SER A CA 1
ATOM 968 C C . SER A 1 124 ? 3.538 -2.326 -3.345 1.00 84.81 124 SER A C 1
ATOM 970 O O . SER A 1 124 ? 3.686 -2.139 -4.550 1.00 84.81 124 SER A O 1
ATOM 972 N N . HIS A 1 125 ? 3.778 -1.347 -2.470 1.00 83.12 125 HIS A N 1
ATOM 973 C CA . HIS A 1 125 ? 4.173 -0.003 -2.897 1.00 83.12 125 HIS A CA 1
ATOM 974 C C . HIS A 1 125 ? 5.537 0.043 -3.580 1.00 83.12 125 HIS A C 1
ATOM 976 O O . HIS A 1 125 ? 5.703 0.784 -4.552 1.00 83.12 125 HIS A O 1
ATOM 982 N N . ARG A 1 126 ? 6.492 -0.771 -3.126 1.00 80.25 126 ARG A N 1
ATOM 983 C CA . ARG A 1 126 ? 7.806 -0.894 -3.760 1.00 80.25 126 ARG A CA 1
ATOM 984 C C . ARG A 1 126 ? 7.704 -1.467 -5.175 1.00 80.25 126 ARG A C 1
ATOM 986 O O . ARG A 1 126 ? 8.357 -0.952 -6.074 1.00 80.25 126 ARG A O 1
ATOM 993 N N . TYR A 1 127 ? 6.895 -2.502 -5.385 1.00 76.06 127 TYR A N 1
ATOM 994 C CA . TYR A 1 127 ? 6.801 -3.170 -6.689 1.00 76.06 127 TYR A CA 1
ATOM 995 C C . TYR A 1 127 ? 5.813 -2.495 -7.652 1.00 76.06 127 TYR A C 1
ATOM 997 O O . TYR A 1 127 ? 6.086 -2.403 -8.846 1.00 76.06 127 TYR A O 1
ATOM 1005 N N . LEU A 1 128 ? 4.686 -1.976 -7.161 1.00 76.44 128 LEU A N 1
ATOM 1006 C CA . LEU A 1 128 ? 3.630 -1.428 -8.018 1.00 76.44 128 LEU A CA 1
ATOM 1007 C C . LEU A 1 128 ? 3.760 0.080 -8.268 1.00 76.44 128 LEU A C 1
ATOM 1009 O O . LEU A 1 128 ? 3.417 0.537 -9.357 1.00 76.44 128 LEU A O 1
ATOM 1013 N N . VAL A 1 129 ? 4.234 0.863 -7.292 1.00 77.31 129 VAL A N 1
ATOM 1014 C CA . VAL A 1 129 ? 4.028 2.327 -7.306 1.00 77.31 129 VAL A CA 1
ATOM 1015 C C . VAL A 1 129 ? 5.322 3.135 -7.349 1.00 77.31 129 VAL A C 1
ATOM 1017 O O . VAL A 1 129 ? 5.421 4.073 -8.131 1.00 77.31 129 VAL A O 1
ATOM 1020 N N . PHE A 1 130 ? 6.296 2.833 -6.492 1.00 74.81 130 PHE A N 1
ATOM 1021 C CA . PHE A 1 130 ? 7.449 3.719 -6.279 1.00 74.81 130 PHE A CA 1
ATOM 1022 C C . PHE A 1 130 ? 8.800 3.113 -6.674 1.00 74.81 130 PHE A C 1
ATOM 1024 O O . PHE A 1 130 ? 9.797 3.829 -6.702 1.00 74.81 130 PHE A O 1
ATOM 1031 N N . GLY A 1 131 ? 8.856 1.820 -6.993 1.00 73.56 131 GLY A N 1
ATOM 1032 C CA . GLY A 1 131 ? 10.092 1.158 -7.401 1.00 73.56 131 GLY A CA 1
ATOM 1033 C C . GLY A 1 131 ? 11.060 0.901 -6.242 1.00 73.56 131 GLY A C 1
ATOM 1034 O O . GLY A 1 131 ? 10.716 0.979 -5.057 1.00 73.56 131 GLY A O 1
ATOM 1035 N N . ARG A 1 132 ? 12.307 0.551 -6.584 1.00 67.81 132 ARG A N 1
ATOM 1036 C CA . ARG A 1 132 ? 13.355 0.226 -5.604 1.00 67.81 132 ARG A CA 1
ATOM 1037 C C . ARG A 1 132 ? 13.693 1.453 -4.748 1.00 67.81 132 ARG A C 1
ATOM 1039 O O . ARG A 1 132 ? 14.170 2.458 -5.252 1.00 67.81 132 ARG A O 1
ATOM 1046 N N . TYR A 1 133 ? 13.472 1.340 -3.438 1.00 66.31 133 TYR A N 1
ATOM 1047 C CA . TYR A 1 133 ? 13.877 2.362 -2.473 1.00 66.31 133 TYR A CA 1
ATOM 1048 C C . TYR A 1 133 ? 15.401 2.384 -2.292 1.00 66.31 133 TYR A C 1
ATOM 1050 O O . TYR A 1 133 ? 16.019 1.339 -2.061 1.00 66.31 133 TYR A O 1
ATOM 1058 N N . VAL A 1 134 ? 15.979 3.582 -2.338 1.00 60.78 134 VAL A N 1
ATOM 1059 C CA . VAL A 1 134 ? 17.399 3.861 -2.103 1.00 60.78 134 VAL A CA 1
ATOM 1060 C C . VAL A 1 134 ? 17.585 4.094 -0.595 1.00 60.78 134 VAL A C 1
ATOM 1062 O O . VAL A 1 134 ? 17.010 5.025 -0.042 1.00 60.78 134 VAL A O 1
ATOM 1065 N N . GLY A 1 135 ? 18.288 3.195 0.111 1.00 61.78 135 GLY A N 1
ATOM 1066 C CA . GLY A 1 135 ? 18.544 3.345 1.560 1.00 61.78 135 GLY A CA 1
ATOM 1067 C C . GLY A 1 135 ? 18.298 2.124 2.461 1.00 61.78 135 GLY A C 1
ATOM 1068 O O . GLY A 1 135 ? 18.235 2.274 3.680 1.00 61.78 135 GLY A O 1
ATOM 1069 N N . GLY A 1 136 ? 18.185 0.917 1.901 1.00 73.62 136 GLY A N 1
ATOM 1070 C CA . GLY A 1 136 ? 18.056 -0.330 2.667 1.00 73.62 136 GLY A CA 1
ATOM 1071 C C . GLY A 1 136 ? 16.615 -0.663 3.074 1.00 73.62 136 GLY A C 1
ATOM 1072 O O . GLY A 1 136 ? 15.820 0.208 3.431 1.00 73.62 136 GLY A O 1
ATOM 1073 N N . TYR A 1 137 ? 16.270 -1.954 3.017 1.00 77.44 137 TYR A N 1
ATOM 1074 C CA . TYR A 1 137 ? 14.899 -2.443 3.227 1.00 77.44 137 TYR A CA 1
ATOM 1075 C C . TYR A 1 137 ? 14.344 -2.072 4.608 1.00 77.44 137 TYR A C 1
ATOM 1077 O O . TYR A 1 137 ? 13.273 -1.481 4.707 1.00 77.44 137 TYR A O 1
ATOM 1085 N N . TRP A 1 138 ? 15.112 -2.334 5.666 1.00 79.62 138 TRP A N 1
ATOM 1086 C CA . TRP A 1 138 ? 14.678 -2.123 7.048 1.00 79.62 138 TRP A CA 1
ATOM 1087 C C . TRP A 1 138 ? 14.451 -0.650 7.403 1.00 79.62 138 TRP A C 1
ATOM 1089 O O . TRP A 1 138 ? 13.495 -0.327 8.105 1.00 79.62 138 TRP A O 1
ATOM 1099 N N . ARG A 1 139 ? 15.274 0.266 6.871 1.00 77.44 139 ARG A N 1
ATOM 1100 C CA . ARG A 1 139 ? 15.083 1.714 7.071 1.00 77.44 139 ARG A CA 1
ATOM 1101 C C . ARG A 1 139 ? 13.824 2.213 6.367 1.00 77.44 139 ARG A C 1
ATOM 1103 O O . ARG A 1 139 ? 13.063 2.981 6.948 1.00 77.44 139 ARG A O 1
ATOM 1110 N N . SER A 1 140 ? 13.589 1.749 5.139 1.00 78.31 140 SER A N 1
ATOM 1111 C CA . SER A 1 140 ? 12.369 2.037 4.377 1.00 78.31 140 SER A CA 1
ATOM 1112 C C . SER A 1 140 ? 11.117 1.523 5.095 1.00 78.31 140 SER A C 1
ATOM 1114 O O . SER A 1 140 ? 10.141 2.257 5.250 1.00 78.31 140 SER A O 1
ATOM 1116 N N . LEU A 1 141 ? 11.173 0.285 5.594 1.00 82.25 141 LEU A N 1
ATOM 1117 C CA . LEU A 1 141 ? 10.075 -0.351 6.312 1.00 82.25 141 LEU A CA 1
ATOM 1118 C C . LEU A 1 141 ? 9.760 0.383 7.623 1.00 82.25 141 LEU A C 1
ATOM 1120 O O . LEU A 1 141 ? 8.606 0.724 7.866 1.00 82.25 141 LEU A O 1
ATOM 1124 N N . GLY A 1 142 ? 10.774 0.709 8.433 1.00 84.81 142 GLY A N 1
ATOM 1125 C CA . GLY A 1 142 ? 10.586 1.455 9.683 1.00 84.81 142 GLY A CA 1
ATOM 1126 C C . GLY A 1 142 ? 9.992 2.851 9.464 1.00 84.81 142 GLY A C 1
ATOM 1127 O O . GLY A 1 142 ? 9.062 3.254 10.161 1.00 84.81 142 GLY A O 1
ATOM 1128 N N . ARG A 1 143 ? 10.464 3.565 8.433 1.00 82.38 143 ARG A N 1
ATOM 1129 C CA . ARG A 1 143 ? 9.893 4.851 8.003 1.00 82.38 143 ARG A CA 1
ATOM 1130 C C . ARG A 1 143 ? 8.417 4.717 7.612 1.00 82.38 143 ARG A C 1
ATOM 1132 O O . ARG A 1 143 ? 7.617 5.592 7.941 1.00 82.38 143 ARG A O 1
ATOM 1139 N N . MET A 1 144 ? 8.053 3.620 6.948 1.00 83.69 144 MET A N 1
ATOM 1140 C CA . MET A 1 144 ? 6.666 3.334 6.599 1.00 83.69 144 MET A CA 1
ATOM 1141 C C . MET A 1 144 ? 5.816 3.090 7.850 1.00 83.69 144 MET A C 1
ATOM 1143 O O . MET A 1 144 ? 4.813 3.777 8.017 1.00 83.69 144 MET A O 1
ATOM 1147 N N . TYR A 1 145 ? 6.238 2.217 8.770 1.00 86.06 145 TYR A N 1
ATOM 1148 C CA . TYR A 1 145 ? 5.537 2.008 10.046 1.00 86.06 145 TYR A CA 1
ATOM 1149 C C . TYR A 1 145 ? 5.285 3.322 10.791 1.00 86.06 145 TYR A C 1
ATOM 1151 O O . TYR A 1 145 ? 4.164 3.576 11.221 1.00 86.06 145 TYR A O 1
ATOM 1159 N N . LEU A 1 146 ? 6.291 4.195 10.886 1.00 86.94 146 LEU A N 1
ATOM 1160 C CA . LEU A 1 146 ? 6.154 5.489 11.554 1.00 86.94 146 LEU A CA 1
ATOM 1161 C C . LEU A 1 146 ? 5.127 6.394 10.857 1.00 86.94 146 LEU A C 1
ATOM 1163 O O . LEU A 1 146 ? 4.263 6.968 11.520 1.00 86.94 146 LEU A O 1
ATOM 1167 N N . GLY A 1 147 ? 5.179 6.483 9.524 1.00 83.88 147 GLY A N 1
ATOM 1168 C CA . GLY A 1 147 ? 4.207 7.247 8.742 1.00 83.88 147 GLY A CA 1
ATOM 1169 C C . GLY A 1 147 ? 2.774 6.749 8.942 1.00 83.88 147 GLY A C 1
ATOM 1170 O O . GLY A 1 147 ? 1.879 7.545 9.220 1.00 83.88 147 GLY A O 1
ATOM 1171 N N . TYR A 1 148 ? 2.557 5.434 8.870 1.00 84.12 148 TYR A N 1
ATOM 1172 C CA . TYR A 1 148 ? 1.230 4.839 9.045 1.00 84.12 148 TYR A CA 1
ATOM 1173 C C . TYR A 1 148 ? 0.692 4.975 10.468 1.00 84.12 148 TYR A C 1
ATOM 1175 O O . TYR A 1 148 ? -0.487 5.285 10.632 1.00 84.12 148 TYR A O 1
ATOM 1183 N N . SER A 1 149 ? 1.537 4.818 11.487 1.00 84.00 149 SER A N 1
ATOM 1184 C CA . SER A 1 149 ? 1.137 5.023 12.883 1.00 84.00 149 SER A CA 1
ATOM 1185 C C . SER A 1 149 ? 0.631 6.447 13.120 1.00 84.00 149 SER A C 1
ATOM 1187 O O . SER A 1 149 ? -0.423 6.635 13.725 1.00 84.00 149 SER A O 1
ATOM 1189 N N . ILE A 1 150 ? 1.325 7.458 12.582 1.00 85.31 150 ILE A N 1
ATOM 1190 C CA . ILE A 1 150 ? 0.888 8.861 12.673 1.00 85.31 150 ILE A CA 1
ATOM 1191 C C . ILE A 1 150 ? -0.451 9.060 11.952 1.00 85.31 150 ILE A C 1
ATOM 1193 O O . ILE A 1 150 ? -1.35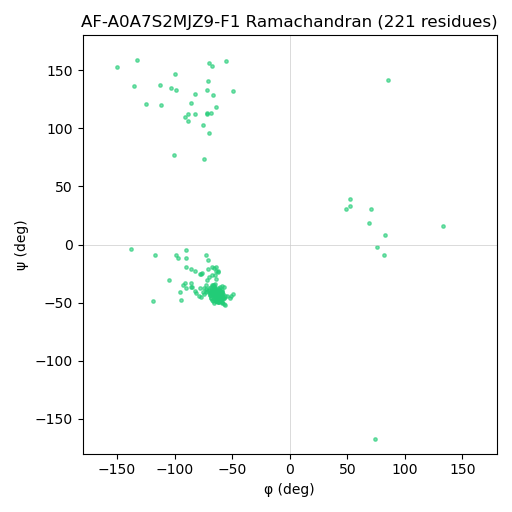3 9.704 12.487 1.00 85.31 150 ILE A O 1
ATOM 1197 N N . ILE A 1 151 ? -0.601 8.489 10.754 1.00 84.56 151 ILE A N 1
ATOM 1198 C CA . ILE A 1 151 ? -1.827 8.609 9.956 1.00 84.56 151 ILE A CA 1
ATOM 1199 C C . ILE A 1 151 ? -3.021 7.972 10.667 1.00 84.56 151 ILE A C 1
ATOM 1201 O O . ILE A 1 151 ? -4.096 8.565 10.655 1.00 84.56 151 ILE A O 1
ATOM 1205 N N . ILE A 1 152 ? -2.856 6.816 11.318 1.00 82.44 152 ILE A N 1
ATOM 1206 C CA . ILE A 1 152 ? -3.938 6.186 12.090 1.00 82.44 152 ILE A CA 1
ATOM 1207 C C . ILE A 1 152 ? -4.385 7.087 13.232 1.00 82.44 152 ILE A C 1
ATOM 1209 O O . ILE A 1 152 ? -5.582 7.301 13.409 1.00 82.44 152 ILE A O 1
ATOM 1213 N N . VAL A 1 153 ? -3.445 7.632 14.002 1.00 84.12 153 VAL A N 1
ATOM 1214 C CA . VAL A 1 153 ? -3.788 8.509 15.128 1.00 84.12 153 VAL A CA 1
ATOM 1215 C C . VAL A 1 153 ? -4.525 9.752 14.625 1.00 84.12 153 VAL A C 1
ATOM 1217 O O . VAL A 1 153 ? -5.587 10.091 15.148 1.00 84.12 153 VAL A O 1
ATOM 1220 N N . LEU A 1 154 ? -4.022 10.384 13.559 1.00 83.31 154 LEU A N 1
ATOM 1221 C CA . LEU A 1 154 ? -4.677 11.530 12.922 1.00 83.31 154 LEU A CA 1
ATOM 1222 C C . LEU A 1 154 ? -6.070 11.181 12.386 1.00 83.31 154 LEU A C 1
ATOM 1224 O O . LEU A 1 154 ? -7.008 11.950 12.583 1.00 83.31 154 LEU A O 1
ATOM 1228 N N . SER A 1 155 ? -6.218 10.020 11.748 1.00 76.56 155 SER A N 1
ATOM 1229 C CA . SER A 1 155 ? -7.494 9.504 11.246 1.00 76.56 155 SER A CA 1
ATOM 1230 C C . SER A 1 155 ? -8.509 9.334 12.371 1.00 76.56 155 SER A C 1
ATOM 1232 O O . SER A 1 155 ? -9.653 9.765 12.250 1.00 76.56 155 SER A O 1
ATOM 1234 N N . THR A 1 156 ? -8.091 8.742 13.489 1.00 80.19 156 THR A N 1
ATOM 1235 C CA . THR A 1 156 ? -8.953 8.515 14.652 1.00 80.19 156 THR A CA 1
ATOM 1236 C C . THR A 1 156 ? -9.409 9.834 15.269 1.00 80.19 156 THR A C 1
ATOM 1238 O O . THR A 1 156 ? -10.597 10.003 15.538 1.00 80.19 156 THR A O 1
ATOM 1241 N N . ILE A 1 157 ? -8.500 10.803 15.430 1.00 84.44 157 ILE A N 1
ATOM 1242 C CA . ILE A 1 157 ? -8.837 12.144 15.931 1.00 84.44 157 ILE A CA 1
ATOM 1243 C C . ILE A 1 157 ? -9.810 12.846 14.977 1.00 84.44 157 ILE A C 1
ATOM 1245 O O . ILE A 1 157 ? -10.820 13.394 15.419 1.00 84.44 157 ILE A O 1
ATOM 1249 N N . PHE A 1 158 ? -9.548 12.800 13.670 1.00 81.06 158 PHE A N 1
ATOM 1250 C CA . PHE A 1 158 ? -10.414 13.414 12.666 1.00 81.06 158 PHE A CA 1
ATOM 1251 C C . PHE A 1 158 ? -11.817 12.791 12.664 1.00 81.06 158 PHE A C 1
ATOM 1253 O O . PHE A 1 158 ? -12.813 13.512 12.684 1.00 81.06 158 PHE A O 1
ATOM 1260 N N . ASN A 1 159 ? -11.910 11.461 12.735 1.00 77.81 159 ASN A N 1
ATOM 1261 C CA . ASN A 1 159 ? -13.186 10.756 12.814 1.00 77.81 159 ASN A CA 1
ATOM 1262 C C . ASN A 1 159 ? -13.965 11.121 14.093 1.00 77.81 159 ASN A C 1
ATOM 1264 O O . ASN A 1 159 ? -15.179 11.334 14.055 1.00 77.81 159 ASN A O 1
ATOM 1268 N N . LEU A 1 160 ? -13.274 11.266 15.230 1.00 78.31 160 LEU A N 1
ATOM 1269 C CA . LEU A 1 160 ? -13.879 11.733 16.483 1.00 78.31 160 LEU A CA 1
ATOM 1270 C C . LEU A 1 160 ? -14.425 13.162 16.365 1.00 78.31 160 LEU A C 1
ATOM 1272 O O . LEU A 1 160 ? -15.532 13.424 16.829 1.00 78.31 160 LEU A O 1
ATOM 1276 N N . ILE A 1 161 ? -13.693 14.072 15.718 1.00 82.56 161 ILE A N 1
ATOM 1277 C CA . ILE A 1 161 ? -14.146 15.450 15.470 1.00 82.56 161 ILE A CA 1
ATOM 1278 C C . ILE A 1 161 ? -15.399 15.452 14.584 1.00 82.56 161 ILE A C 1
ATOM 1280 O O . ILE A 1 161 ? -16.403 16.075 14.932 1.00 82.56 161 ILE A O 1
ATOM 1284 N N . MET A 1 162 ? -15.379 14.716 13.471 1.00 74.62 162 MET A N 1
ATOM 1285 C CA . MET A 1 162 ? -16.501 14.650 12.528 1.00 74.62 162 MET A CA 1
ATOM 1286 C C . MET A 1 162 ? -17.778 14.097 13.172 1.00 74.62 162 MET A C 1
ATOM 1288 O O . MET A 1 162 ? -18.870 14.617 12.940 1.00 74.62 162 MET A O 1
ATOM 1292 N N . THR A 1 163 ? -17.647 13.061 14.000 1.00 76.75 163 THR A N 1
ATOM 1293 C CA . THR A 1 163 ? -18.795 12.395 14.631 1.00 76.75 163 THR A CA 1
ATOM 1294 C C . THR A 1 163 ? -19.308 13.132 15.865 1.00 76.75 163 THR A C 1
ATOM 1296 O O . THR A 1 163 ? -20.520 13.250 16.025 1.00 76.75 163 THR A O 1
ATOM 1299 N N . LYS A 1 164 ? -18.426 13.651 16.732 1.00 80.00 164 LYS A N 1
ATOM 1300 C CA . LYS A 1 164 ? -18.837 14.285 17.999 1.00 80.00 164 LYS A CA 1
ATOM 1301 C C . LYS A 1 164 ? -19.077 15.786 17.911 1.00 80.00 164 LYS A C 1
ATOM 1303 O O . LYS A 1 164 ? -19.924 16.285 18.640 1.00 80.00 164 LYS A O 1
ATOM 1308 N N . ILE A 1 165 ? -18.333 16.507 17.072 1.00 84.19 165 ILE A N 1
ATOM 1309 C CA . ILE A 1 165 ? -18.438 17.972 16.981 1.00 84.19 165 ILE A CA 1
ATOM 1310 C C . ILE A 1 165 ? -19.394 18.359 15.856 1.00 84.19 165 ILE A C 1
ATOM 1312 O O . ILE A 1 165 ? -20.295 19.166 16.060 1.00 84.19 165 ILE A O 1
ATOM 1316 N N . LEU A 1 166 ? -19.230 17.757 14.676 1.00 81.44 166 LEU A N 1
ATOM 1317 C CA . LEU A 1 166 ? -20.007 18.125 13.489 1.00 81.44 166 LEU A CA 1
ATOM 1318 C C . LEU A 1 166 ? -21.312 17.330 13.338 1.00 81.44 166 LEU A C 1
ATOM 1320 O O . LEU A 1 166 ? -22.096 17.631 12.442 1.00 81.44 166 LEU A O 1
ATOM 1324 N N . SER A 1 167 ? -21.558 16.339 14.208 1.00 85.19 167 SER A N 1
ATOM 1325 C CA . SER A 1 167 ? -22.753 15.475 14.197 1.00 85.19 167 SER A CA 1
ATOM 1326 C C . SER A 1 167 ? -23.069 14.884 12.816 1.00 85.19 167 SER A C 1
ATOM 1328 O O . SER A 1 167 ? -24.225 14.645 12.464 1.00 85.19 167 SER A O 1
ATOM 1330 N N . VAL A 1 168 ? -22.033 14.662 12.003 1.00 81.75 168 VAL A N 1
ATOM 1331 C CA . VAL A 1 168 ? -22.174 14.088 10.667 1.00 81.75 168 VAL A CA 1
ATOM 1332 C C . VAL A 1 168 ? -22.539 12.613 10.808 1.00 81.75 168 VAL A C 1
ATOM 1334 O O . VAL A 1 168 ? -22.010 11.912 11.672 1.00 81.75 168 VAL A O 1
ATOM 1337 N N . SER A 1 169 ? -23.433 12.129 9.938 1.00 83.06 169 SER A N 1
ATOM 1338 C CA . SER A 1 169 ? -23.794 10.710 9.876 1.00 83.06 169 SER A CA 1
ATOM 1339 C C . SER A 1 169 ? -22.540 9.834 9.836 1.00 83.06 169 SER A C 1
ATOM 1341 O O . SER A 1 169 ? -21.630 10.081 9.041 1.00 83.06 169 SER A O 1
ATOM 1343 N N . HIS A 1 170 ? -22.512 8.804 10.684 1.00 76.00 170 HIS A N 1
ATOM 1344 C CA . HIS A 1 170 ? -21.354 7.934 10.895 1.00 76.00 170 HIS A CA 1
ATOM 1345 C C . HIS A 1 170 ? -20.756 7.407 9.580 1.00 76.00 170 HIS A C 1
ATOM 1347 O O . HIS A 1 170 ? -19.544 7.449 9.385 1.00 76.00 170 HIS A O 1
ATOM 1353 N N . TYR A 1 171 ? -21.610 7.003 8.635 1.00 75.69 171 TYR A N 1
ATOM 1354 C CA . TYR A 1 171 ? -21.183 6.509 7.325 1.00 75.69 171 TYR A CA 1
ATOM 1355 C C . TYR A 1 171 ? -20.500 7.585 6.474 1.00 75.69 171 TYR A C 1
ATOM 1357 O O . TYR A 1 171 ? -19.494 7.317 5.822 1.00 75.69 171 TYR A O 1
ATOM 1365 N N . LEU A 1 172 ? -21.014 8.818 6.497 1.00 76.50 172 LEU A N 1
ATOM 1366 C CA . LEU A 1 172 ? -20.448 9.918 5.721 1.00 76.50 172 LEU A CA 1
ATOM 1367 C C . LEU A 1 172 ? -19.117 10.386 6.326 1.00 76.50 172 LEU A C 1
ATOM 1369 O O . LEU A 1 172 ? -18.153 10.603 5.595 1.00 76.50 172 LEU A O 1
ATOM 1373 N N . ALA A 1 173 ? -19.038 10.465 7.659 1.00 74.75 173 ALA A N 1
ATOM 1374 C CA . ALA A 1 173 ? -17.795 10.749 8.375 1.00 74.75 173 ALA A CA 1
ATOM 1375 C C . ALA A 1 173 ? -16.717 9.697 8.067 1.00 74.75 173 ALA A C 1
ATOM 1377 O O . ALA A 1 173 ? -15.566 10.054 7.812 1.00 74.75 173 ALA A O 1
ATOM 1378 N N . TRP A 1 174 ? -17.097 8.419 8.005 1.00 76.56 174 TRP A N 1
ATOM 1379 C CA . TRP A 1 174 ? -16.197 7.326 7.648 1.00 76.56 174 TRP A CA 1
ATOM 1380 C C . TRP A 1 174 ? -15.667 7.443 6.212 1.00 76.56 174 TRP A C 1
ATOM 1382 O O . TRP A 1 174 ? -14.454 7.410 6.013 1.00 76.56 174 TRP A O 1
ATOM 1392 N N . VAL A 1 175 ? -16.536 7.674 5.217 1.00 77.06 175 VAL A N 1
ATOM 1393 C CA . VAL A 1 175 ? -16.113 7.845 3.811 1.00 77.06 175 VAL A CA 1
ATOM 1394 C C . VAL A 1 175 ? -15.188 9.052 3.644 1.00 77.06 175 VAL A C 1
ATOM 1396 O O . VAL A 1 175 ? -14.148 8.946 2.995 1.00 77.06 175 VAL A O 1
ATOM 1399 N N . ILE A 1 176 ? -15.527 10.193 4.252 1.00 79.69 176 ILE A N 1
ATOM 1400 C CA . ILE A 1 176 ? -14.690 11.402 4.195 1.00 79.69 176 ILE A CA 1
ATOM 1401 C C . ILE A 1 176 ? -13.330 11.136 4.845 1.00 79.69 176 ILE A C 1
ATOM 1403 O O . ILE A 1 176 ? -12.301 11.508 4.283 1.00 79.69 176 ILE A O 1
ATOM 1407 N N . THR A 1 177 ? -13.311 10.454 5.993 1.00 76.81 177 THR A N 1
ATOM 1408 C CA . THR A 1 177 ? -12.069 10.091 6.687 1.00 76.81 177 THR A CA 1
ATOM 1409 C C . THR A 1 177 ? -11.210 9.169 5.824 1.00 76.81 177 THR A C 1
ATOM 1411 O O . THR A 1 177 ? -10.011 9.407 5.707 1.00 76.81 177 THR A O 1
ATOM 1414 N N . LEU A 1 178 ? -11.792 8.170 5.155 1.00 76.69 178 LEU A N 1
ATOM 1415 C CA . LEU A 1 178 ? -11.058 7.288 4.241 1.00 76.69 178 LEU A CA 1
ATOM 1416 C C . LEU A 1 178 ? -10.469 8.032 3.040 1.00 76.69 178 LEU A C 1
ATOM 1418 O O . LEU A 1 178 ? -9.297 7.848 2.714 1.00 76.69 178 LEU A O 1
ATOM 1422 N N . LEU A 1 179 ? -11.251 8.899 2.395 1.00 81.06 179 LEU A N 1
ATOM 1423 C CA . LEU A 1 179 ? -10.774 9.681 1.252 1.00 81.06 179 LEU A CA 1
ATOM 1424 C C . LEU A 1 179 ? -9.647 10.636 1.658 1.00 81.06 179 LEU A C 1
ATOM 1426 O O . LEU A 1 179 ? -8.610 10.702 0.994 1.00 81.06 179 LEU A O 1
ATOM 1430 N N . TRP A 1 180 ? -9.832 11.345 2.772 1.00 81.88 180 TRP A N 1
ATOM 1431 C CA . TRP A 1 180 ? -8.841 12.269 3.313 1.00 81.88 180 TRP A CA 1
ATOM 1432 C C . TRP A 1 180 ? -7.549 11.553 3.708 1.00 81.88 180 TRP A C 1
ATOM 1434 O O . TRP A 1 180 ? -6.460 11.951 3.292 1.00 81.88 180 TRP A O 1
ATOM 1444 N N . THR A 1 181 ? -7.657 10.467 4.473 1.00 80.44 181 THR A N 1
ATOM 1445 C CA . THR A 1 181 ? -6.492 9.701 4.930 1.00 80.44 181 THR A CA 1
ATOM 1446 C C . THR A 1 181 ? -5.756 9.057 3.770 1.00 80.44 181 THR A C 1
ATOM 1448 O O . THR A 1 181 ? -4.532 9.126 3.746 1.00 80.44 181 THR A O 1
ATOM 1451 N N . GLY A 1 182 ? -6.460 8.528 2.765 1.00 78.19 182 GLY A N 1
ATOM 1452 C CA . GLY A 1 182 ? -5.847 8.015 1.539 1.00 78.19 182 GLY A CA 1
ATOM 1453 C C . GLY A 1 182 ? -5.040 9.080 0.791 1.00 78.19 182 GLY A C 1
ATOM 1454 O O . GLY A 1 182 ? -3.915 8.818 0.361 1.00 78.19 182 GLY A O 1
ATOM 1455 N N . LEU A 1 183 ? -5.568 10.305 0.691 1.00 83.31 183 LEU A N 1
ATOM 1456 C CA . LEU A 1 183 ? -4.872 11.420 0.049 1.00 83.31 183 LEU A CA 1
ATOM 1457 C C . LEU A 1 183 ? -3.620 11.841 0.831 1.00 83.31 183 LEU A C 1
ATOM 1459 O O . LEU A 1 183 ? -2.536 11.954 0.257 1.00 83.31 183 LEU A O 1
ATOM 1463 N N . VAL A 1 184 ? -3.751 12.036 2.144 1.00 82.81 184 VAL A N 1
ATOM 1464 C CA . VAL A 1 184 ? -2.628 12.390 3.026 1.00 82.81 184 VAL A CA 1
ATOM 1465 C C . VAL A 1 184 ? -1.552 11.304 2.989 1.00 82.81 184 VAL A C 1
ATOM 1467 O O . VAL A 1 184 ? -0.365 11.612 2.870 1.00 82.81 184 VAL A O 1
ATOM 1470 N N . ASN A 1 185 ? -1.959 10.036 3.012 1.00 81.69 185 ASN A N 1
ATOM 1471 C CA . ASN A 1 185 ? -1.062 8.892 2.945 1.00 81.69 185 ASN A CA 1
ATOM 1472 C C . ASN A 1 185 ? -0.265 8.878 1.636 1.00 81.69 185 ASN A C 1
ATOM 1474 O O . ASN A 1 185 ? 0.956 8.739 1.659 1.00 81.69 185 ASN A O 1
ATOM 1478 N N . TYR A 1 186 ? -0.920 9.127 0.500 1.00 80.75 186 TYR A N 1
ATOM 1479 C CA . TYR A 1 186 ? -0.237 9.250 -0.787 1.00 80.75 186 TYR A CA 1
ATOM 1480 C C . TYR A 1 186 ? 0.850 10.336 -0.768 1.00 80.75 186 TYR A C 1
ATOM 1482 O O . TYR A 1 186 ? 1.976 10.093 -1.208 1.00 80.75 186 TYR A O 1
ATOM 1490 N N . PHE A 1 187 ? 0.548 11.522 -0.230 1.00 83.31 187 PHE A N 1
ATOM 1491 C CA . PHE A 1 187 ? 1.525 12.611 -0.155 1.00 83.31 187 PHE A CA 1
ATOM 1492 C C . PHE A 1 187 ? 2.684 12.306 0.794 1.00 83.31 187 PHE A C 1
ATOM 1494 O O . PHE A 1 187 ? 3.836 12.576 0.443 1.00 83.31 187 PHE A O 1
ATOM 1501 N N . ILE A 1 188 ? 2.405 11.721 1.961 1.00 82.12 188 ILE A N 1
ATOM 1502 C CA . ILE A 1 188 ? 3.441 11.311 2.915 1.00 82.12 188 ILE A CA 1
ATOM 1503 C C . ILE A 1 188 ? 4.360 10.280 2.267 1.00 82.12 188 ILE A C 1
ATOM 1505 O O . ILE A 1 188 ? 5.572 10.478 2.289 1.00 82.12 188 ILE A O 1
ATOM 1509 N N . LEU A 1 189 ? 3.819 9.237 1.627 1.00 77.12 189 LEU A N 1
ATOM 1510 C CA . LEU A 1 189 ? 4.638 8.216 0.968 1.00 77.12 189 LEU A CA 1
ATOM 1511 C C . LEU A 1 189 ? 5.445 8.790 -0.189 1.00 77.12 189 LEU A C 1
ATOM 1513 O O . LEU A 1 189 ? 6.634 8.499 -0.295 1.00 77.12 189 LEU A O 1
ATOM 1517 N N . LYS A 1 190 ? 4.840 9.649 -1.016 1.00 77.12 190 LYS A N 1
ATOM 1518 C CA . LYS A 1 190 ? 5.552 10.330 -2.102 1.00 77.12 190 LYS A CA 1
ATOM 1519 C C . LYS A 1 190 ? 6.754 11.112 -1.564 1.00 77.12 190 LYS A C 1
ATOM 1521 O O . LYS A 1 190 ? 7.839 11.035 -2.135 1.00 77.12 190 LYS A O 1
ATOM 1526 N N . LYS A 1 191 ? 6.579 11.838 -0.456 1.00 79.38 191 LYS A N 1
ATOM 1527 C CA . LYS A 1 191 ? 7.656 12.603 0.184 1.00 79.38 191 LYS A CA 1
ATOM 1528 C C . 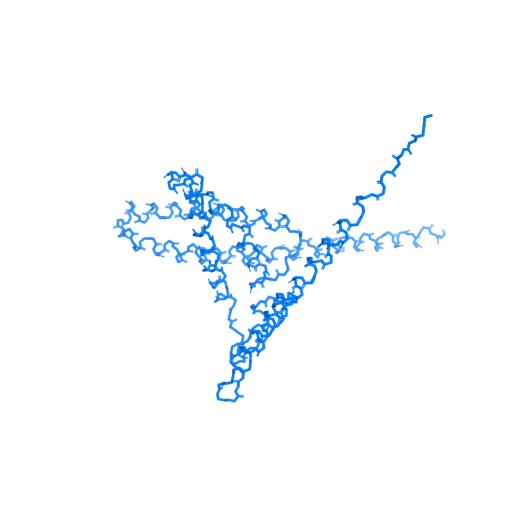LYS A 1 191 ? 8.703 11.685 0.824 1.00 79.38 191 LYS A C 1
ATOM 1530 O O . LYS A 1 191 ? 9.897 11.919 0.670 1.00 79.38 191 LYS A O 1
ATOM 1535 N N . LEU A 1 192 ? 8.262 10.619 1.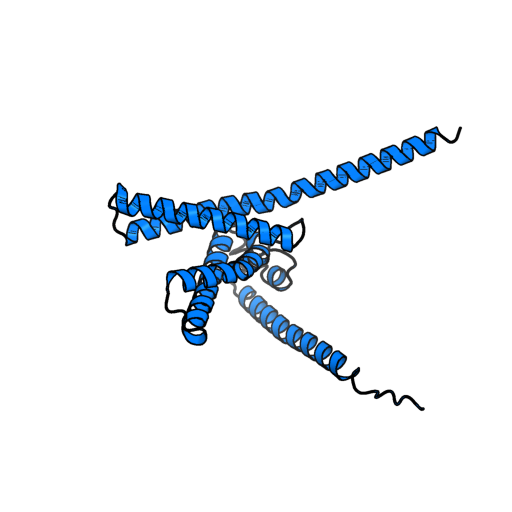490 1.00 77.06 192 LEU A N 1
ATOM 1536 C CA . LEU A 1 192 ? 9.115 9.636 2.158 1.00 77.06 192 LEU A CA 1
ATOM 1537 C C . LEU A 1 192 ? 10.047 8.919 1.177 1.00 77.06 192 LEU A C 1
ATOM 1539 O O . LEU A 1 192 ? 11.222 8.723 1.477 1.00 77.06 192 LEU A O 1
ATOM 1543 N N . TRP A 1 193 ? 9.530 8.565 -0.002 1.00 71.12 193 TRP A N 1
ATOM 1544 C CA . TRP A 1 193 ? 10.311 7.945 -1.071 1.00 71.12 193 TRP A CA 1
ATOM 1545 C C . TRP A 1 193 ? 11.261 8.936 -1.746 1.00 71.12 193 TRP A C 1
ATOM 1547 O O . TRP A 1 193 ? 12.378 8.565 -2.088 1.00 71.12 193 TRP A O 1
ATOM 1557 N N . SER A 1 194 ? 10.855 10.202 -1.885 1.00 69.88 194 SER A N 1
ATOM 1558 C CA . SER A 1 194 ? 11.706 11.261 -2.444 1.00 69.88 194 SER A CA 1
ATOM 1559 C C . SER A 1 194 ? 12.909 11.589 -1.553 1.00 69.88 194 SER A C 1
ATOM 1561 O O . SER A 1 194 ? 13.979 11.884 -2.072 1.00 69.88 194 SER A O 1
ATOM 1563 N N . PHE A 1 195 ? 12.761 11.533 -0.226 1.00 62.88 195 PHE A N 1
ATOM 1564 C CA . PHE A 1 195 ? 13.864 11.814 0.700 1.00 62.88 195 PHE A CA 1
ATOM 1565 C C . PHE A 1 195 ? 14.944 10.725 0.730 1.00 62.88 195 PHE A C 1
ATOM 1567 O O . PHE A 1 195 ? 16.066 11.012 1.123 1.00 62.88 195 PHE A O 1
ATOM 1574 N N . GLY A 1 196 ? 14.641 9.492 0.312 1.00 54.19 196 GLY A N 1
ATOM 1575 C CA . GLY A 1 196 ? 15.642 8.420 0.236 1.00 54.19 196 GLY A CA 1
ATOM 1576 C C . GLY A 1 196 ? 16.721 8.636 -0.835 1.00 54.19 196 GLY A C 1
ATOM 1577 O O . GLY A 1 196 ? 17.780 8.028 -0.738 1.00 54.19 196 GLY A O 1
ATOM 1578 N N . GLY A 1 197 ? 16.473 9.495 -1.832 1.00 51.72 197 GLY A N 1
ATOM 1579 C CA . GLY A 1 197 ? 17.444 9.807 -2.889 1.00 51.72 197 GLY A CA 1
ATOM 1580 C C . GLY A 1 197 ? 18.529 10.798 -2.455 1.00 51.72 197 GLY A C 1
ATOM 1581 O O . GLY A 1 197 ? 19.705 10.552 -2.686 1.00 51.72 197 GLY A O 1
ATOM 1582 N N . ASN A 1 198 ? 18.152 11.872 -1.753 1.00 51.31 198 ASN A N 1
ATOM 1583 C CA . ASN A 1 198 ? 19.072 12.976 -1.440 1.00 51.31 198 ASN A CA 1
ATOM 1584 C C . ASN A 1 198 ? 20.169 12.638 -0.417 1.00 51.31 198 ASN A C 1
ATOM 1586 O O . ASN A 1 198 ? 21.220 13.272 -0.434 1.00 51.31 198 ASN A O 1
ATOM 1590 N N . ASP A 1 199 ? 19.927 11.699 0.501 1.00 55.19 199 ASP A N 1
ATOM 1591 C CA . ASP A 1 199 ? 20.892 11.395 1.571 1.00 55.19 199 ASP A CA 1
ATOM 1592 C C . ASP A 1 199 ? 22.089 10.568 1.063 1.00 55.19 199 ASP A C 1
ATOM 1594 O O . ASP A 1 199 ? 23.165 10.618 1.655 1.00 55.19 199 ASP A O 1
ATOM 1598 N N . ASN A 1 200 ? 21.919 9.813 -0.029 1.00 52.84 200 ASN A N 1
ATOM 1599 C CA . ASN A 1 200 ? 22.993 9.010 -0.617 1.00 52.84 200 ASN A CA 1
ATOM 1600 C C . ASN A 1 200 ? 23.852 9.814 -1.599 1.00 52.84 200 ASN A C 1
ATOM 1602 O O . ASN A 1 200 ? 25.062 9.624 -1.587 1.00 52.84 200 ASN A O 1
ATOM 1606 N N . ASP A 1 201 ? 23.260 10.724 -2.381 1.00 54.59 201 ASP A N 1
ATOM 1607 C CA . ASP A 1 201 ? 24.036 11.609 -3.264 1.00 54.59 201 ASP A CA 1
ATOM 1608 C C . ASP A 1 201 ? 24.986 12.490 -2.448 1.00 54.59 201 ASP A C 1
ATOM 1610 O O . ASP A 1 201 ? 26.173 12.539 -2.747 1.00 54.59 201 ASP A O 1
ATOM 1614 N N . LYS A 1 202 ? 24.516 13.055 -1.326 1.00 52.94 202 LYS A N 1
ATOM 1615 C CA . LYS A 1 202 ? 25.385 13.821 -0.418 1.00 52.94 202 LYS A CA 1
ATOM 1616 C C . LYS A 1 202 ? 26.525 12.995 0.162 1.00 52.94 202 LYS A C 1
ATOM 1618 O O . LYS A 1 202 ? 27.638 13.477 0.264 1.00 52.94 202 LYS A O 1
ATOM 1623 N N . LYS A 1 203 ? 26.261 11.741 0.534 1.00 56.00 203 LYS A N 1
ATOM 1624 C CA . LYS A 1 203 ? 27.286 10.889 1.145 1.00 56.00 203 LYS A CA 1
ATOM 1625 C C . LYS A 1 203 ? 28.346 10.429 0.136 1.00 56.00 203 LYS A C 1
ATOM 1627 O O . LYS A 1 203 ? 29.485 10.218 0.532 1.00 56.00 203 LYS A O 1
ATOM 1632 N N . ILE A 1 204 ? 27.968 10.268 -1.135 1.00 62.28 204 ILE A N 1
ATOM 1633 C CA . ILE A 1 204 ? 28.890 9.939 -2.232 1.00 62.28 204 ILE A CA 1
ATOM 1634 C C . ILE A 1 204 ? 29.701 11.176 -2.635 1.00 62.28 204 ILE A C 1
ATOM 1636 O O . ILE A 1 204 ? 30.902 11.048 -2.846 1.00 62.28 204 ILE A O 1
ATOM 1640 N N . GLU A 1 205 ? 29.079 12.358 -2.686 1.00 63.25 205 GLU A N 1
ATOM 1641 C CA . GLU A 1 205 ? 29.783 13.632 -2.894 1.00 63.25 205 GLU A CA 1
ATOM 1642 C C . GLU A 1 205 ? 30.801 13.891 -1.772 1.00 63.25 205 GLU A C 1
ATOM 1644 O O . GLU A 1 205 ? 31.963 14.161 -2.065 1.00 63.25 205 GLU A O 1
ATOM 1649 N N . ASP A 1 206 ? 30.411 13.695 -0.508 1.00 69.81 206 ASP A N 1
ATOM 1650 C CA . ASP A 1 206 ? 31.297 13.870 0.649 1.00 69.81 206 ASP A CA 1
ATOM 1651 C C . ASP A 1 206 ? 32.463 12.854 0.651 1.00 69.81 206 ASP A C 1
ATOM 1653 O O . ASP A 1 206 ? 33.582 13.196 1.031 1.00 69.81 206 ASP A O 1
ATOM 1657 N N . GLU A 1 207 ? 32.236 11.597 0.237 1.00 74.06 207 GLU A N 1
ATOM 1658 C CA . GLU A 1 207 ? 33.299 10.580 0.125 1.00 74.06 207 GLU A CA 1
ATOM 1659 C C . GLU A 1 207 ? 34.239 10.860 -1.064 1.00 74.06 207 GLU A C 1
ATOM 1661 O O . GLU A 1 207 ? 35.456 10.753 -0.904 1.00 74.06 207 GLU A O 1
ATOM 1666 N N . GLN A 1 208 ? 33.715 11.303 -2.214 1.00 74.38 208 GLN A N 1
ATOM 1667 C CA . GLN A 1 208 ? 34.532 11.689 -3.373 1.00 74.38 208 GLN A CA 1
ATOM 1668 C C . GLN A 1 208 ? 35.367 12.946 -3.119 1.00 74.38 208 GLN A C 1
ATOM 1670 O O . GLN A 1 208 ? 36.530 12.995 -3.515 1.00 74.38 208 GLN A O 1
ATOM 1675 N N . GLU A 1 209 ? 34.811 13.957 -2.449 1.00 77.12 209 GLU A N 1
ATOM 1676 C CA . GLU A 1 209 ? 35.538 15.183 -2.102 1.00 77.12 209 GLU A CA 1
ATOM 1677 C C . GLU A 1 209 ? 36.679 14.891 -1.112 1.00 77.12 209 GLU A C 1
ATOM 1679 O O . GLU A 1 209 ? 37.764 15.474 -1.204 1.00 77.12 209 GLU A O 1
ATOM 1684 N N . ASN A 1 210 ? 36.478 13.925 -0.211 1.00 79.12 210 ASN A N 1
ATOM 1685 C CA . ASN A 1 210 ? 37.497 13.499 0.742 1.00 79.12 210 ASN A CA 1
ATOM 1686 C C . ASN A 1 210 ? 38.623 12.684 0.071 1.00 79.12 210 ASN A C 1
ATOM 1688 O O . ASN A 1 210 ? 39.791 12.894 0.396 1.00 79.12 210 ASN A O 1
ATOM 1692 N N . GLU A 1 211 ? 38.315 11.812 -0.899 1.00 80.06 211 GLU A N 1
ATOM 1693 C CA . GLU A 1 211 ? 39.337 11.104 -1.694 1.00 80.06 211 GLU A CA 1
ATOM 1694 C C . GLU A 1 211 ? 40.172 12.067 -2.556 1.00 80.06 211 GLU A C 1
ATOM 1696 O O . GLU A 1 211 ? 41.403 12.002 -2.529 1.00 80.06 211 GLU A O 1
ATOM 1701 N N . LEU A 1 212 ? 39.532 13.035 -3.225 1.00 79.81 212 LEU A N 1
ATOM 1702 C CA . LEU A 1 212 ? 40.220 14.070 -4.014 1.00 79.81 212 LEU A CA 1
ATOM 1703 C C . LEU A 1 212 ? 41.133 14.959 -3.153 1.00 79.81 212 LEU A C 1
ATOM 1705 O O . LEU A 1 212 ? 42.225 15.355 -3.572 1.00 79.81 212 LEU A O 1
ATOM 1709 N N . SER A 1 213 ? 40.706 15.271 -1.928 1.00 76.19 213 SER A N 1
ATOM 1710 C CA . SER A 1 213 ? 41.511 16.023 -0.963 1.00 76.19 213 SER A CA 1
ATOM 1711 C C . SER A 1 213 ? 42.766 15.248 -0.533 1.00 76.19 213 SER A C 1
ATOM 1713 O O . SER A 1 213 ? 43.855 15.831 -0.453 1.00 76.19 213 SER A O 1
ATOM 1715 N N . ILE A 1 214 ? 42.645 13.930 -0.326 1.00 80.50 214 ILE A N 1
ATOM 1716 C CA . ILE A 1 214 ? 43.761 13.045 0.037 1.00 80.50 214 ILE A CA 1
ATOM 1717 C C . ILE A 1 214 ? 44.760 12.916 -1.120 1.00 80.50 214 ILE A C 1
ATOM 1719 O O . ILE A 1 214 ? 45.952 13.130 -0.894 1.00 80.50 214 ILE A O 1
ATOM 1723 N N . GLU A 1 215 ? 44.306 12.655 -2.351 1.00 78.75 215 GLU A N 1
ATOM 1724 C CA . GLU A 1 215 ? 45.193 12.578 -3.526 1.00 78.75 215 GLU A CA 1
ATOM 1725 C C . GLU A 1 215 ? 45.959 13.891 -3.744 1.00 78.75 215 GLU A C 1
ATOM 1727 O O . GLU A 1 215 ? 47.185 13.885 -3.868 1.00 78.75 215 GLU A O 1
ATOM 1732 N N . SER A 1 216 ? 45.275 15.038 -3.651 1.00 74.56 216 SER A N 1
ATOM 1733 C CA . SER A 1 216 ? 45.920 16.352 -3.804 1.00 74.56 216 SER A CA 1
ATOM 1734 C C . SER A 1 216 ? 46.923 16.692 -2.691 1.00 74.56 216 SER A C 1
ATOM 1736 O O . SER A 1 216 ? 47.747 17.598 -2.852 1.00 74.56 216 SER A O 1
ATOM 1738 N N . SER A 1 217 ? 46.828 16.028 -1.535 1.00 76.94 217 SER A N 1
ATOM 1739 C CA . SER A 1 217 ? 47.749 16.198 -0.406 1.00 76.94 217 SER A CA 1
ATOM 1740 C C . SER A 1 217 ? 48.981 15.302 -0.544 1.00 76.94 217 SER A C 1
ATOM 1742 O O . SER A 1 217 ? 50.071 15.715 -0.153 1.00 76.94 217 SER A O 1
ATOM 1744 N N . ILE A 1 218 ? 48.830 14.115 -1.142 1.00 77.94 218 ILE A N 1
ATOM 1745 C CA . ILE A 1 218 ? 49.936 13.200 -1.457 1.00 77.94 218 ILE A CA 1
ATOM 1746 C C . ILE A 1 218 ? 50.824 13.800 -2.557 1.00 77.94 218 ILE A C 1
ATOM 1748 O O . ILE A 1 218 ? 52.034 13.893 -2.367 1.00 77.94 218 ILE A O 1
ATOM 1752 N N . GLU A 1 219 ? 50.239 14.332 -3.637 1.00 74.75 219 GLU A N 1
ATOM 1753 C CA . GLU A 1 219 ? 51.000 14.984 -4.721 1.00 74.75 219 GLU A CA 1
ATOM 1754 C C . GLU A 1 219 ? 51.776 16.236 -4.270 1.00 74.75 219 GLU A C 1
ATOM 1756 O O . GLU A 1 219 ? 52.758 16.624 -4.897 1.00 74.75 219 GLU A O 1
ATOM 1761 N N . ARG A 1 220 ? 51.362 16.880 -3.170 1.00 74.75 220 ARG A N 1
ATOM 1762 C CA . ARG A 1 220 ? 52.055 18.044 -2.587 1.00 74.75 220 ARG A CA 1
ATOM 1763 C C . ARG A 1 220 ? 53.112 17.683 -1.538 1.00 74.75 220 ARG A C 1
ATOM 1765 O O . ARG A 1 220 ? 53.862 18.567 -1.132 1.00 74.75 220 ARG A O 1
ATOM 1772 N N . GLY A 1 221 ? 53.148 16.432 -1.077 1.00 61.50 221 GLY A N 1
ATOM 1773 C CA . GLY A 1 221 ? 54.089 15.934 -0.068 1.00 61.50 221 GLY A CA 1
ATOM 1774 C C . GLY A 1 221 ? 55.315 15.214 -0.639 1.00 61.50 221 GLY A C 1
ATOM 1775 O O . GLY A 1 221 ? 56.268 14.976 0.099 1.00 61.50 221 GLY A O 1
ATOM 1776 N N . GLU A 1 222 ? 55.311 14.889 -1.933 1.00 54.44 222 GLU A N 1
ATOM 1777 C CA . GLU A 1 222 ? 56.457 14.333 -2.658 1.00 54.44 222 GLU A CA 1
ATOM 1778 C C . GLU A 1 222 ? 57.152 15.433 -3.478 1.00 54.44 222 GLU A C 1
ATOM 1780 O O . GLU A 1 222 ? 56.970 15.551 -4.689 1.00 54.44 222 GLU A O 1
ATOM 1785 N N . GLY A 1 223 ? 57.935 16.274 -2.799 1.00 49.22 223 GLY A N 1
ATOM 1786 C CA . GLY A 1 223 ? 58.767 17.317 -3.407 1.00 49.22 223 GLY A CA 1
ATOM 1787 C C . GLY A 1 223 ? 59.993 17.631 -2.569 1.00 49.22 223 GLY A C 1
ATOM 1788 O O . GLY A 1 223 ? 59.806 17.956 -1.376 1.00 49.22 223 GLY A O 1
#

Solvent-accessible surface area (backbone atoms only — not comparable to full-atom values): 12212 Å² total; per-residue (Å²): 140,85,83,84,76,82,91,72,73,72,65,63,57,56,55,52,53,52,52,53,52,53,51,51,51,53,53,50,51,52,51,50,51,53,41,53,55,57,36,66,42,62,57,96,88,38,47,44,36,45,42,57,62,41,33,76,72,65,76,40,17,36,42,80,40,34,24,52,69,80,41,66,60,67,56,60,65,44,44,51,52,45,49,54,54,36,51,54,51,23,50,52,43,31,52,45,41,39,72,73,72,59,47,78,52,66,66,61,37,48,52,50,20,50,61,58,31,47,59,55,41,50,51,41,40,32,50,36,46,71,23,87,77,54,75,54,70,68,56,53,49,52,54,47,53,54,53,51,55,52,49,51,55,51,46,52,53,50,42,49,45,35,44,71,73,66,64,39,58,67,69,59,36,49,53,53,44,52,56,50,48,53,53,52,48,52,53,51,50,54,50,57,60,57,56,35,54,60,63,52,54,52,53,52,51,54,52,51,54,51,51,53,52,50,53,60,50,53,69,69,68,73,123

InterPro domains:
  IPR007267 GtrA/DPMS, transmembrane domain [PF04138] (79-195)

Mean predicted aligned error: 13.05 Å

Secondary structure (DSSP, 8-state):
------TTSSHHHHHHHHHHHHHHHHHHHHHHHHHHHHHT-EETTEESEE-HHHHHTTSS-HHHH-EETTB---HHHHHHHHHHHHHHHHHHHHHHIIIII----HHHHHHHHHHHHHHHHHHHIIIIII-S-TT-HHHHHHHHHHHHHHHHHHHHHHHHHHHHTS---HHHHHHHHHHHHHHHHHHHHHHHHHHHHHHHHHHHHHHHHHHHHHHHHHTTT--

Sequence (223 aa):
PGKIITMNDTNEDETKHIHIEDANNGFLNMLLRAAHYIQSIKFRGNNVISGIDSVILGNAPASESVAIFGVRPPRYPFYMLSGTLCDFVQFAIDYFLYKTIGLEDPSICWALGFGLSIVVRHTSHRYLVFGRYVGGYWRSLGRMYLGYSIIIVLSTIFNLIMTKILSVSHYLAWVITLLWTGLVNYFILKKLWSFGGNDNDKKIEDEQENELSIESSIERGEG

Foldseek 3Di:
DDDDDDPDPVPVVVVVVVVVVVVVVVVLVVQLVVVVVQQPDDDPNFRQWFQVNCLSVLVWAQQVRIDGSNHRDHLLVLLVVLVVVLVVQLVVQLVCCCPPVVPPPSVVSSVVSVVVSLVVSLVSCCRHHQHDAQDDDVVSSVLSVVLVVVLVVVLVVQLCCCCPVVVDDNVVSVVVSVVVSSVVSVVSNVVSRVVSPVVVVVVVVVVVVVVVVVVVVVVVPPD

Radius of gyration: 25.18 Å; Cα contacts (8 Å, |Δi|>4): 173; chains: 1; bounding box: 83×62×54 Å

Nearest PDB structures (foldseek):
  8fe1-assembly1_A  TM=3.384E-01  e=6.391E+00  Danio rerio

Organism: NCBI:txid374047